Protein AF-A0A6I9VQG8-F1 (afdb_monomer)

Nearest PDB structures (foldseek):
  4z49-assembly2_B  TM=8.338E-01  e=2.570E-12  Homo sapiens
  7mhd-assembly1_A  TM=8.287E-01  e=1.427E-12  Homo sapiens
  2px6-assembly1_A  TM=8.558E-01  e=2.060E-10  Homo sapiens
  3tjm-assembly1_A  TM=8.100E-01  e=1.144E-10  Homo sapiens
  1xkt-assembly2_B  TM=8.190E-01  e=2.418E-10  Homo sapiens

Secondary structure (DSSP, 8-state):
--S--------GGGTT-SSHHHHHHHHHHHHHGGGSTTT--EEEEEETTHHHHHHHHHHHHHTTT--EEEEEES--HHHHHHHHHHHHTT--HHHHHHHHHHHHHHTTSS---HHHHHHHHH-SSHHHHHHHHHHHHHHH--SS-HHHHHHHHHHHHHHHHHHHH--GGGSPPB-SEEEEEEETT----S-TTTTGGGTB-S-EEEEEESS-TTTGGGSTHHHHHHHT----

Solvent-accessible surface area (backbone atoms only — not comparable to full-atom values): 13612 Å² total; per-residue (Å²): 128,101,62,92,82,80,85,85,75,86,72,84,84,61,80,81,50,90,53,54,67,62,56,49,33,52,53,51,46,68,67,43,58,81,69,47,69,87,83,52,70,46,77,45,74,9,53,38,77,43,14,42,54,36,50,54,36,49,43,56,42,41,76,68,75,45,54,43,38,39,37,23,38,55,35,32,58,54,46,50,42,52,61,48,39,79,77,42,75,83,49,55,74,69,49,44,52,41,51,48,56,47,57,58,48,43,77,80,35,99,64,81,53,71,66,60,55,49,52,41,65,68,37,91,46,68,68,56,27,48,51,58,51,47,57,55,48,54,75,78,45,78,88,56,53,74,67,56,46,51,51,50,55,52,49,54,42,52,51,57,57,47,48,76,75,59,60,67,73,85,46,84,58,33,65,46,35,34,40,40,38,34,28,64,64,58,86,72,93,64,58,98,68,39,58,42,80,74,39,39,76,30,60,76,47,80,44,80,38,74,38,33,77,87,48,31,82,77,34,74,62,51,63,28,49,75,74,71,63,62,78,131

Sequence (232 aa):
MNYSTTILHYSTNDIDAINVISDTVDRLAKHILPKLRGGRDFVIVGYSFGSIIAFELTRKLEAMNLKGRLVLIDGTPELMQTMYRDFISNSNEVDLQTVVLSNILEIYTERISDEILMELKSCKNWEERYNAFAKQFLGMNTSLSPTNLRILCTSVYKYSAAIRQYDPSTLPRIKSSIILLKATMSHTTIEGDYGLHKITEGVVEIHYIEGSHLTILRNEKVPAAINGELHI

InterPro domains:
  IPR001031 Thioesterase [PF00975] (14-223)
  IPR029058 Alpha/Beta hydrolase fold [G3DSA:3.40.50.1820] (4-230)
  IPR029058 Alpha/Beta hydrolase fold [SSF53474] (21-224)

Organism: NCBI:txid144034

Radius of gyration: 19.0 Å; Cα contacts (8 Å, |Δi|>4): 291; chains: 1; bounding box: 48×38×49 Å

Foldseek 3Di:
DPDDDDDDDDDLPPLPDPQVLVVLLVVVCVVCVVVCPPLDADEFEAAALRQSSSQVNLQVVVVVVHAYEYEYEADHLLQNLVVLCVCPVPDDLLSLLLSLLLVVVVVQDVHDDPVLSVLLSPDPDNVSNLVSSCVVCCVRDVPDDPVRSVSVSSVSSSSSVNSNVDDLLVDAAHAYEYEYEHEPPDDDPADPQSCNVSRHPYHYHYHYAYDDSVCRVVGPLSVCVSVVNNDD

Structure (mmCIF, N/CA/C/O backbone):
data_AF-A0A6I9VQG8-F1
#
_entry.id   AF-A0A6I9VQG8-F1
#
loop_
_atom_site.group_PDB
_atom_site.id
_atom_site.type_symbol
_atom_site.label_atom_id
_atom_site.label_alt_id
_atom_site.label_comp_id
_atom_site.label_asym_id
_atom_site.label_entity_id
_atom_site.label_seq_id
_atom_site.pdbx_PDB_ins_code
_atom_site.Cartn_x
_atom_site.Cartn_y
_atom_site.Cartn_z
_atom_site.occupancy
_atom_site.B_iso_or_equiv
_atom_site.auth_seq_id
_atom_site.auth_comp_id
_atom_site.auth_asym_id
_atom_site.auth_atom_id
_atom_site.pdbx_PDB_model_num
ATOM 1 N N . MET A 1 1 ? -24.099 4.981 0.295 1.00 47.44 1 MET A N 1
ATOM 2 C CA . MET A 1 1 ? -23.185 5.210 1.438 1.00 47.44 1 MET A CA 1
ATOM 3 C C . MET A 1 1 ? -23.827 6.253 2.338 1.00 47.44 1 MET A C 1
ATOM 5 O O . MET A 1 1 ? -24.200 7.298 1.825 1.00 47.44 1 MET A O 1
ATOM 9 N N . ASN A 1 2 ? -23.971 5.974 3.636 1.00 49.84 2 ASN A N 1
ATOM 10 C CA . ASN A 1 2 ? -24.644 6.852 4.611 1.00 49.84 2 ASN A CA 1
ATOM 11 C C . ASN A 1 2 ? -23.721 7.936 5.214 1.00 49.84 2 ASN A C 1
ATOM 13 O O . ASN A 1 2 ? -24.069 8.578 6.201 1.00 49.84 2 ASN A O 1
ATOM 17 N N . TYR A 1 3 ? -22.545 8.161 4.620 1.00 56.69 3 TYR A N 1
ATOM 18 C CA . TYR A 1 3 ? -21.523 9.078 5.124 1.00 56.69 3 TYR A CA 1
ATOM 19 C C . TYR A 1 3 ? -21.027 10.014 4.019 1.00 56.69 3 TYR A C 1
ATOM 21 O O . TYR A 1 3 ? -21.011 9.659 2.842 1.00 56.69 3 TYR A O 1
ATOM 29 N N . SER A 1 4 ? -20.581 11.211 4.410 1.00 59.34 4 SER A N 1
ATOM 30 C CA . SER A 1 4 ? -19.862 12.126 3.520 1.00 59.34 4 SER A CA 1
ATOM 31 C C . SER A 1 4 ? -18.514 11.511 3.126 1.00 59.34 4 SER A C 1
ATOM 33 O O . SER A 1 4 ? -17.567 11.540 3.913 1.00 59.34 4 SER A O 1
ATOM 35 N N . THR A 1 5 ? -18.406 10.992 1.903 1.00 58.84 5 THR A N 1
ATOM 36 C CA . THR A 1 5 ? -17.169 10.399 1.377 1.00 58.84 5 THR A CA 1
ATOM 37 C C . THR A 1 5 ? -16.225 11.479 0.854 1.00 58.84 5 THR A C 1
ATOM 39 O O . THR A 1 5 ? -16.574 12.251 -0.034 1.00 58.84 5 THR A O 1
ATOM 42 N N . THR A 1 6 ? -15.001 11.529 1.381 1.00 59.62 6 THR A N 1
ATOM 43 C CA . THR A 1 6 ? -13.903 12.305 0.787 1.00 59.62 6 THR A CA 1
ATOM 44 C C . THR A 1 6 ? -12.925 11.342 0.138 1.00 59.62 6 THR A C 1
ATOM 46 O O . THR A 1 6 ? -12.348 10.504 0.826 1.00 59.62 6 THR A O 1
ATOM 49 N N . ILE A 1 7 ? -12.703 11.493 -1.165 1.00 58.84 7 ILE A N 1
ATOM 50 C CA . ILE A 1 7 ? -11.648 10.772 -1.872 1.00 58.84 7 ILE A CA 1
ATOM 51 C C . ILE A 1 7 ? -10.389 11.641 -1.833 1.00 58.84 7 ILE A C 1
ATOM 53 O O . ILE A 1 7 ? -10.395 12.783 -2.291 1.00 58.84 7 ILE A O 1
ATOM 57 N N . LEU A 1 8 ? -9.314 11.113 -1.254 1.00 56.44 8 LEU A N 1
ATOM 58 C CA . LEU A 1 8 ? -8.002 11.750 -1.277 1.00 56.44 8 LEU A CA 1
ATOM 59 C C . LEU A 1 8 ? -7.205 11.122 -2.416 1.00 56.44 8 LEU A C 1
ATOM 61 O O . LEU A 1 8 ? -6.746 9.990 -2.305 1.00 56.44 8 LEU A O 1
ATOM 65 N N . HIS A 1 9 ? -7.075 11.844 -3.528 1.00 53.88 9 HIS A N 1
ATOM 66 C CA . HIS A 1 9 ? -6.158 11.446 -4.590 1.00 53.88 9 HIS A CA 1
ATOM 67 C C . HIS A 1 9 ? -4.737 11.845 -4.214 1.00 53.88 9 HIS A C 1
ATOM 69 O O . HIS A 1 9 ? -4.481 12.974 -3.790 1.00 53.88 9 HIS A O 1
ATOM 75 N N . TYR A 1 10 ? -3.817 10.901 -4.384 1.00 51.81 10 TYR A N 1
ATOM 76 C CA . TYR A 1 10 ? -2.393 11.147 -4.248 1.00 51.81 10 TYR A CA 1
ATOM 77 C C . TYR A 1 10 ? -1.969 12.195 -5.285 1.00 51.81 10 TYR A C 1
ATOM 79 O O . TYR A 1 10 ? -1.971 11.936 -6.487 1.00 51.81 10 TYR A O 1
ATOM 87 N N . SER A 1 11 ? -1.666 13.405 -4.814 1.00 50.12 11 SER A N 1
ATOM 88 C CA . SER A 1 11 ? -1.108 14.466 -5.647 1.00 50.12 11 SER A CA 1
ATOM 89 C C . SER A 1 11 ? 0.360 14.162 -5.908 1.00 50.12 11 SER A C 1
ATOM 91 O O . SER A 1 11 ? 1.140 13.944 -4.984 1.00 50.12 11 SER A O 1
ATOM 93 N N . THR A 1 12 ? 0.739 14.195 -7.175 1.00 51.81 12 THR A N 1
ATOM 94 C CA . THR A 1 12 ? 2.021 13.758 -7.743 1.00 51.81 12 THR A CA 1
ATOM 95 C C . THR A 1 12 ? 3.184 14.712 -7.444 1.00 51.81 12 THR A C 1
ATOM 97 O O . THR A 1 12 ? 4.214 14.653 -8.107 1.00 51.81 12 THR A O 1
ATOM 100 N N . ASN A 1 13 ? 3.012 15.617 -6.475 1.00 51.22 13 ASN A N 1
ATOM 101 C CA . ASN A 1 13 ? 3.901 16.755 -6.243 1.00 51.22 13 ASN A CA 1
ATOM 102 C C . ASN A 1 13 ? 5.158 16.418 -5.434 1.00 51.22 13 ASN A C 1
ATOM 104 O O . ASN A 1 13 ? 6.056 17.243 -5.408 1.00 51.22 13 ASN A O 1
ATOM 108 N N . ASP A 1 14 ? 5.252 15.233 -4.825 1.00 54.56 14 ASP A N 1
ATOM 109 C CA . ASP A 1 14 ? 6.421 14.832 -4.028 1.00 54.56 14 ASP A CA 1
ATOM 110 C C . ASP A 1 14 ? 6.846 13.408 -4.368 1.00 54.56 14 ASP A C 1
ATOM 112 O O . ASP A 1 14 ? 6.891 12.513 -3.519 1.00 54.56 14 ASP A O 1
ATOM 116 N N . ILE A 1 15 ? 7.186 13.193 -5.639 1.00 57.88 15 ILE A N 1
ATOM 117 C CA . ILE A 1 15 ? 7.943 11.999 -6.007 1.00 57.88 15 ILE A CA 1
ATOM 118 C C . ILE A 1 15 ? 9.226 11.940 -5.170 1.00 57.88 15 ILE A C 1
ATOM 120 O O . ILE A 1 15 ? 9.637 10.842 -4.854 1.00 57.88 15 ILE A O 1
ATOM 124 N N . ASP A 1 16 ? 9.806 13.054 -4.714 1.00 59.25 16 ASP A N 1
ATOM 125 C CA . ASP A 1 16 ? 11.112 13.131 -4.034 1.00 59.25 16 ASP A CA 1
ATOM 126 C C . ASP A 1 16 ? 11.137 12.784 -2.533 1.00 59.25 16 ASP A C 1
ATOM 128 O O . ASP A 1 16 ? 12.197 12.841 -1.912 1.00 59.25 16 ASP A O 1
ATOM 132 N N . ALA A 1 17 ? 10.016 12.348 -1.955 1.00 64.56 17 ALA A N 1
ATOM 133 C CA . ALA A 1 17 ? 9.946 11.892 -0.565 1.00 64.56 17 ALA A CA 1
ATOM 134 C C . ALA A 1 17 ? 10.977 10.783 -0.247 1.00 64.56 17 ALA A C 1
ATOM 136 O O . ALA A 1 17 ? 11.049 9.772 -0.954 1.00 64.56 17 ALA A O 1
ATOM 137 N N . ILE A 1 18 ? 11.745 10.959 0.838 1.00 66.75 18 ILE A N 1
ATOM 138 C CA . ILE A 1 18 ? 12.725 9.968 1.329 1.00 66.75 18 ILE A CA 1
ATOM 139 C C . ILE A 1 18 ? 11.999 8.822 2.047 1.00 66.75 18 ILE A C 1
ATOM 141 O O . ILE A 1 18 ? 12.344 7.659 1.851 1.00 66.75 18 ILE A O 1
ATOM 145 N N . ASN A 1 19 ? 10.959 9.130 2.832 1.00 81.62 19 ASN A N 1
ATOM 146 C CA . ASN A 1 19 ? 10.100 8.135 3.474 1.00 81.62 19 ASN A CA 1
ATOM 147 C C . ASN A 1 19 ? 8.670 8.264 2.944 1.00 81.62 19 ASN A C 1
ATOM 149 O O . ASN A 1 19 ? 7.785 8.832 3.583 1.00 81.62 19 ASN A O 1
ATOM 153 N N . VAL A 1 20 ? 8.443 7.715 1.748 1.00 87.19 20 VAL A N 1
ATOM 154 C CA . VAL A 1 20 ? 7.176 7.873 1.020 1.00 87.19 20 VAL A CA 1
ATOM 155 C C . VAL A 1 20 ? 5.954 7.383 1.813 1.00 87.19 20 VAL A C 1
ATOM 157 O O . VAL A 1 20 ? 4.881 7.965 1.666 1.00 87.19 20 VAL A O 1
ATOM 160 N N . ILE A 1 21 ? 6.084 6.373 2.684 1.00 89.25 21 ILE A N 1
ATOM 161 C CA . ILE A 1 21 ? 4.977 5.898 3.536 1.00 89.25 21 ILE A CA 1
ATOM 162 C C . ILE A 1 21 ? 4.636 6.959 4.589 1.00 89.25 21 ILE A C 1
ATOM 164 O O . ILE A 1 21 ? 3.499 7.434 4.618 1.00 89.25 21 ILE A O 1
ATOM 168 N N . SER A 1 22 ? 5.614 7.370 5.404 1.00 89.25 22 SER A N 1
ATOM 169 C CA . SER A 1 22 ? 5.405 8.361 6.471 1.00 89.25 22 SER A CA 1
ATOM 170 C C . SER A 1 22 ? 4.931 9.703 5.914 1.00 89.25 22 SER A C 1
ATOM 172 O O . SER A 1 22 ? 3.947 10.260 6.394 1.00 89.25 22 SER A O 1
ATOM 174 N N . ASP A 1 23 ? 5.560 10.192 4.846 1.00 89.25 23 ASP A N 1
ATOM 175 C CA . ASP A 1 23 ? 5.212 11.480 4.238 1.00 89.25 23 ASP A CA 1
ATOM 176 C C . ASP A 1 23 ? 3.789 11.458 3.660 1.00 89.25 23 ASP A C 1
ATOM 178 O O . ASP A 1 23 ? 3.039 12.434 3.748 1.00 89.25 23 ASP A O 1
ATOM 182 N N . THR A 1 24 ? 3.370 10.318 3.101 1.00 89.00 24 THR A N 1
ATOM 183 C CA . THR A 1 24 ? 1.988 10.131 2.636 1.00 89.00 24 THR A CA 1
ATOM 184 C C . THR A 1 24 ? 1.010 10.180 3.795 1.00 89.00 24 THR A C 1
ATOM 186 O O . THR A 1 24 ? 0.005 10.886 3.711 1.00 89.00 24 THR A O 1
ATOM 189 N N . VAL A 1 25 ? 1.307 9.475 4.883 1.00 92.19 25 VAL A N 1
ATOM 190 C CA . VAL A 1 25 ? 0.471 9.457 6.086 1.00 92.19 25 VAL A CA 1
ATOM 191 C C . VAL A 1 25 ? 0.340 10.861 6.682 1.00 92.19 25 VAL A C 1
ATOM 193 O O . VAL A 1 25 ? -0.768 11.279 7.017 1.00 92.19 25 VAL A O 1
ATOM 196 N N . ASP A 1 26 ? 1.426 11.630 6.735 1.00 91.38 26 ASP A N 1
ATOM 197 C CA . ASP A 1 26 ? 1.441 13.000 7.257 1.00 91.38 26 ASP A CA 1
ATOM 198 C C . ASP A 1 26 ? 0.586 13.948 6.417 1.00 91.38 26 ASP A C 1
ATOM 200 O O . ASP A 1 26 ? -0.222 14.717 6.955 1.00 91.38 26 ASP A O 1
ATOM 204 N N . ARG A 1 27 ? 0.696 13.856 5.088 1.00 88.56 27 ARG A N 1
ATOM 205 C CA . ARG A 1 27 ? -0.153 14.623 4.167 1.00 88.56 27 ARG A CA 1
ATOM 206 C C . ARG A 1 27 ? -1.624 14.255 4.322 1.00 88.56 27 ARG A C 1
ATOM 208 O O . ARG A 1 27 ? -2.469 15.147 4.430 1.00 88.56 27 ARG A O 1
ATOM 215 N N . LEU A 1 28 ? -1.942 12.961 4.362 1.00 90.12 28 LEU A N 1
ATOM 216 C CA . LEU A 1 28 ? -3.316 12.495 4.549 1.00 90.12 28 LEU A CA 1
ATOM 217 C C . LEU A 1 28 ? -3.879 12.992 5.883 1.00 90.12 28 LEU A C 1
ATOM 219 O O . LEU A 1 28 ? -4.963 13.576 5.900 1.00 90.12 28 LEU A O 1
ATOM 223 N N . ALA A 1 29 ? -3.124 12.870 6.976 1.00 90.62 29 ALA A N 1
ATOM 224 C CA . ALA A 1 29 ? -3.524 13.371 8.288 1.00 90.62 29 ALA A CA 1
ATOM 225 C C . ALA A 1 29 ? -3.810 14.881 8.255 1.00 90.62 29 ALA A C 1
ATOM 227 O O . ALA A 1 29 ? -4.874 15.309 8.703 1.00 90.62 29 ALA A O 1
ATOM 228 N N . LYS A 1 30 ? -2.938 15.692 7.637 1.00 89.81 30 LYS A N 1
ATOM 229 C CA . LYS A 1 30 ? -3.149 17.145 7.481 1.00 89.81 30 LYS A CA 1
ATOM 230 C C . LYS A 1 30 ? -4.453 17.477 6.747 1.00 89.81 30 LYS A C 1
ATOM 232 O O . LYS A 1 30 ? -5.108 18.465 7.074 1.00 89.81 30 LYS A O 1
ATOM 237 N N . HIS A 1 31 ? -4.853 16.661 5.774 1.00 86.75 31 HIS A N 1
ATOM 238 C CA . HIS A 1 31 ? -6.104 16.847 5.035 1.00 86.75 31 HIS A CA 1
ATOM 239 C C . HIS A 1 31 ? -7.346 16.297 5.748 1.00 86.75 31 HIS A C 1
ATOM 241 O O . HIS A 1 31 ? -8.457 16.771 5.474 1.00 86.75 31 HIS A O 1
ATOM 247 N N . ILE A 1 32 ? -7.186 15.298 6.615 1.00 86.44 32 ILE A N 1
ATOM 248 C CA . ILE A 1 32 ? -8.278 14.608 7.315 1.00 86.44 32 ILE A CA 1
ATOM 249 C C . ILE A 1 32 ? -8.616 15.299 8.635 1.00 86.44 32 ILE A C 1
ATOM 251 O O . ILE A 1 32 ? -9.795 15.514 8.912 1.00 86.44 32 ILE A O 1
ATOM 255 N N . LEU A 1 33 ? -7.616 15.709 9.420 1.00 88.44 33 LEU A N 1
ATOM 256 C CA . LEU A 1 33 ? -7.811 16.303 10.749 1.00 88.44 33 LEU A CA 1
ATOM 257 C C . LEU A 1 33 ? -8.807 17.476 10.754 1.00 88.44 33 LEU A C 1
ATOM 259 O O . LEU A 1 33 ? -9.719 17.466 11.582 1.00 88.44 33 LEU A O 1
ATOM 263 N N . PRO A 1 34 ? -8.762 18.436 9.805 1.00 87.12 34 PRO A N 1
ATOM 264 C CA . PRO A 1 34 ? -9.738 19.526 9.769 1.00 87.12 34 PRO A CA 1
ATOM 265 C C . PRO A 1 34 ? -11.179 19.081 9.480 1.00 87.12 34 PRO A C 1
ATOM 267 O O . PRO A 1 34 ? -12.096 19.882 9.679 1.00 87.12 34 PRO A O 1
ATOM 270 N N . LYS A 1 35 ? -11.384 17.852 8.980 1.00 83.38 35 LYS A N 1
ATOM 271 C CA . LYS A 1 35 ? -12.692 17.249 8.667 1.00 83.38 35 LYS A CA 1
ATOM 272 C C . LYS A 1 35 ? -13.250 16.409 9.822 1.00 83.38 35 LYS A C 1
ATOM 274 O O . LYS A 1 35 ? -14.469 16.285 9.943 1.00 83.38 35 LYS A O 1
ATOM 279 N N . LEU A 1 36 ? -12.396 15.917 10.721 1.00 80.81 36 LEU A N 1
ATOM 280 C CA . LEU A 1 36 ? -12.775 15.146 11.918 1.00 80.81 36 LEU A CA 1
ATOM 281 C C . LEU A 1 36 ? -13.374 16.010 13.054 1.00 80.81 36 LEU A C 1
ATOM 283 O O . LEU A 1 36 ? -13.407 15.593 14.210 1.00 80.81 36 LEU A O 1
ATOM 287 N N . ARG A 1 37 ? -13.867 17.223 12.747 1.00 64.75 37 ARG A N 1
ATOM 288 C CA . ARG A 1 37 ? -14.390 18.191 13.732 1.00 64.75 37 ARG A CA 1
ATOM 289 C C . ARG A 1 37 ? -15.395 17.542 14.692 1.00 64.75 37 ARG A C 1
ATOM 291 O O . ARG A 1 37 ? -16.277 16.801 14.251 1.00 64.75 37 ARG A O 1
ATOM 298 N N . GLY A 1 38 ? -15.268 17.883 15.978 1.00 65.81 38 GLY A N 1
ATOM 299 C CA . GLY A 1 38 ? -16.182 17.480 17.052 1.00 65.81 38 GLY A CA 1
ATOM 300 C C . GLY A 1 38 ? -15.765 16.252 17.870 1.00 65.81 38 GLY A C 1
ATOM 301 O O . GLY A 1 38 ? -16.597 15.751 18.612 1.00 65.81 38 GLY A O 1
ATOM 302 N N . GLY A 1 39 ? -14.526 15.755 17.741 1.00 58.88 39 GLY A N 1
ATOM 303 C CA . GLY A 1 39 ? -14.067 14.573 18.492 1.00 58.88 39 GLY A CA 1
ATOM 304 C C . GLY A 1 39 ? -14.723 13.273 18.023 1.00 58.88 39 GLY A C 1
ATOM 305 O O . GLY A 1 39 ? -14.971 12.383 18.827 1.00 58.88 39 GLY A O 1
ATOM 306 N N . ARG A 1 40 ? -15.069 13.199 16.733 1.00 68.12 40 ARG A N 1
ATOM 307 C CA . ARG A 1 40 ? -15.775 12.053 16.157 1.00 68.12 40 ARG A CA 1
ATOM 308 C C . ARG A 1 40 ? -14.819 10.900 15.883 1.00 68.12 40 ARG A C 1
ATOM 310 O O . ARG A 1 40 ? -13.691 11.124 15.438 1.00 68.12 40 ARG A O 1
ATOM 317 N N . ASP A 1 41 ? -15.328 9.692 16.083 1.00 84.62 41 ASP A N 1
ATOM 318 C CA . ASP A 1 41 ? -14.669 8.468 15.653 1.00 84.62 41 ASP A CA 1
ATOM 319 C C . ASP A 1 41 ? -14.470 8.469 14.129 1.00 84.62 41 ASP A C 1
ATOM 321 O O . ASP A 1 41 ? -15.260 9.059 13.379 1.00 84.62 41 ASP A O 1
ATOM 325 N N . PHE A 1 42 ? -13.414 7.811 13.656 1.00 89.69 42 PHE A N 1
ATOM 326 C CA . PHE A 1 42 ? -13.142 7.653 12.227 1.00 89.69 42 PHE A CA 1
ATOM 327 C C . PHE A 1 42 ? -13.354 6.213 11.756 1.00 89.69 42 PHE A C 1
ATOM 329 O O . PHE A 1 42 ? -13.185 5.252 12.505 1.00 89.69 42 PHE A O 1
ATOM 336 N N . VAL A 1 43 ? -13.657 6.066 10.467 1.00 92.62 43 VAL A N 1
ATOM 337 C CA . VAL A 1 43 ? -13.544 4.792 9.753 1.00 92.62 43 VAL A CA 1
ATOM 338 C C . VAL A 1 43 ? -12.556 4.995 8.616 1.00 92.62 43 VAL A C 1
ATOM 340 O O . VAL A 1 43 ? -12.759 5.868 7.769 1.00 92.62 43 VAL A O 1
ATOM 343 N N . ILE A 1 44 ? -11.473 4.221 8.611 1.00 94.31 44 ILE A N 1
ATOM 344 C CA . ILE A 1 44 ? -10.486 4.215 7.527 1.00 94.31 44 ILE A CA 1
ATOM 345 C C . ILE A 1 44 ? -10.590 2.881 6.803 1.00 94.31 44 ILE A C 1
ATOM 347 O O . ILE A 1 44 ? -10.668 1.829 7.430 1.00 94.31 44 ILE A O 1
ATOM 351 N N . VAL A 1 45 ? -10.569 2.933 5.474 1.00 96.06 45 VAL A N 1
ATOM 352 C CA . VAL A 1 45 ? -10.589 1.750 4.615 1.00 96.06 45 VAL A CA 1
ATOM 353 C C . VAL A 1 45 ? -9.287 1.700 3.828 1.00 96.06 45 VAL A C 1
ATOM 355 O O . VAL A 1 45 ? -8.912 2.685 3.192 1.00 96.06 45 VAL A O 1
ATOM 358 N N . GLY A 1 46 ? -8.602 0.562 3.865 1.00 96.06 46 GLY A N 1
ATOM 359 C CA . GLY A 1 46 ? -7.430 0.278 3.045 1.00 96.06 46 GLY A CA 1
ATOM 360 C C . GLY A 1 46 ? -7.688 -0.947 2.181 1.00 96.06 46 GLY A C 1
ATOM 361 O O . GLY A 1 46 ? -8.099 -1.978 2.695 1.00 96.06 46 GLY A O 1
ATOM 362 N N . TYR A 1 47 ? -7.461 -0.838 0.875 1.00 95.62 47 TYR A N 1
ATOM 363 C CA . TYR A 1 47 ? -7.521 -1.967 -0.054 1.00 95.62 47 TYR A CA 1
ATOM 364 C C . TYR A 1 47 ? -6.124 -2.264 -0.587 1.00 95.62 47 TYR A C 1
ATOM 366 O O . TYR A 1 47 ? -5.416 -1.333 -0.984 1.00 95.62 47 TYR A O 1
ATOM 374 N N . SER A 1 48 ? -5.741 -3.544 -0.628 1.00 92.38 48 SER A N 1
ATOM 375 C CA . SER A 1 48 ? -4.451 -3.981 -1.174 1.00 92.38 48 SER A CA 1
ATOM 376 C C . SER A 1 48 ? -3.288 -3.234 -0.505 1.00 92.38 48 SER A C 1
ATOM 378 O O . SER A 1 48 ? -3.274 -3.096 0.721 1.00 92.38 48 SER A O 1
ATOM 380 N N . PHE A 1 49 ? -2.361 -2.673 -1.284 1.00 89.81 49 PHE A N 1
ATOM 381 C CA . PHE A 1 49 ? -1.285 -1.798 -0.816 1.00 89.81 49 PHE A CA 1
ATOM 382 C C . PHE A 1 49 ? -1.774 -0.650 0.088 1.00 89.81 49 PHE A C 1
ATOM 384 O O . PHE A 1 49 ? -1.125 -0.306 1.078 1.00 89.81 49 PHE A O 1
ATOM 391 N N . GLY A 1 50 ? -2.957 -0.095 -0.194 1.00 92.44 50 GLY A N 1
ATOM 392 C CA . GLY A 1 50 ? -3.574 0.956 0.617 1.00 92.44 50 GLY A CA 1
ATOM 393 C C . GLY A 1 50 ? -3.803 0.551 2.075 1.00 92.44 50 GLY A C 1
ATOM 394 O O . GLY A 1 50 ? -3.917 1.425 2.929 1.00 92.44 50 GLY A O 1
ATOM 395 N N . SER A 1 51 ? -3.799 -0.748 2.383 1.00 94.88 51 SER A N 1
ATOM 396 C CA . SER A 1 51 ? -3.856 -1.284 3.747 1.00 94.88 51 SER A CA 1
ATOM 397 C C . SER A 1 51 ? -2.671 -0.844 4.605 1.00 94.88 51 SER A C 1
ATOM 399 O O . SER A 1 51 ? -2.871 -0.558 5.779 1.00 94.88 51 SER A O 1
ATOM 401 N N . ILE A 1 52 ? -1.465 -0.711 4.036 1.00 94.38 52 ILE A N 1
ATOM 402 C CA . ILE A 1 52 ? -0.296 -0.183 4.764 1.00 94.38 52 ILE A CA 1
ATOM 403 C C . ILE A 1 52 ? -0.558 1.267 5.172 1.00 94.38 52 ILE A C 1
ATOM 405 O O . ILE A 1 52 ? -0.466 1.620 6.343 1.00 94.38 52 ILE A O 1
ATOM 409 N N . ILE A 1 53 ? -0.942 2.102 4.204 1.00 94.62 53 ILE A N 1
ATOM 410 C CA . ILE A 1 53 ? -1.187 3.531 4.434 1.00 94.62 53 ILE A CA 1
ATOM 411 C C . ILE A 1 53 ? -2.339 3.736 5.422 1.00 94.62 53 ILE A C 1
ATOM 413 O O . ILE A 1 53 ? -2.243 4.567 6.320 1.00 94.62 53 ILE A O 1
ATOM 417 N N . ALA A 1 54 ? -3.414 2.960 5.282 1.00 96.00 54 ALA A N 1
ATOM 418 C CA . ALA A 1 54 ? -4.563 2.979 6.176 1.00 96.00 54 ALA A CA 1
ATOM 419 C C . ALA A 1 54 ? -4.189 2.592 7.617 1.00 96.00 54 ALA A C 1
ATOM 421 O O . ALA A 1 54 ? -4.649 3.235 8.565 1.00 96.00 54 ALA A O 1
ATOM 422 N N . PHE A 1 55 ? -3.331 1.583 7.782 1.00 96.88 55 PHE A N 1
ATOM 423 C CA . PHE A 1 55 ? -2.844 1.137 9.086 1.00 96.88 55 PHE A CA 1
ATOM 424 C C . PHE A 1 55 ? -1.980 2.209 9.761 1.00 96.88 55 PHE A C 1
ATOM 426 O O . PHE A 1 55 ? -2.235 2.590 10.903 1.00 96.88 55 PHE A O 1
ATOM 433 N N . GLU A 1 56 ? -1.004 2.763 9.037 1.00 96.38 56 GLU A N 1
ATOM 434 C CA . GLU A 1 56 ? -0.129 3.826 9.547 1.00 96.38 56 GLU A CA 1
ATOM 435 C C . GLU A 1 56 ? -0.895 5.110 9.876 1.00 96.38 56 GLU A C 1
ATOM 437 O O . GLU A 1 56 ? -0.658 5.750 10.902 1.00 96.38 56 GLU A O 1
ATOM 442 N N . LEU A 1 57 ? -1.864 5.476 9.037 1.00 95.81 57 LEU A N 1
ATOM 443 C CA . LEU A 1 57 ? -2.734 6.616 9.293 1.00 95.81 57 LEU A CA 1
ATOM 444 C C . LEU A 1 57 ? -3.595 6.399 10.537 1.00 95.81 57 LEU A C 1
ATOM 446 O O . LEU A 1 57 ? -3.708 7.310 11.354 1.00 95.81 57 LEU A O 1
ATOM 450 N N . THR A 1 58 ? -4.147 5.198 10.717 1.00 96.12 58 THR A N 1
ATOM 451 C CA . THR A 1 58 ? -4.889 4.827 11.932 1.00 96.12 58 THR A CA 1
ATOM 452 C C . THR A 1 58 ? -4.006 4.981 13.167 1.00 96.12 58 THR A C 1
ATOM 454 O O . THR A 1 58 ? -4.391 5.683 14.102 1.00 96.12 58 THR A O 1
ATOM 457 N N . ARG A 1 59 ? -2.778 4.442 13.139 1.00 96.19 59 ARG A N 1
ATOM 458 C CA . ARG A 1 59 ? -1.800 4.603 14.227 1.00 96.19 59 ARG A CA 1
ATOM 459 C C . ARG A 1 59 ? -1.521 6.075 14.536 1.00 96.19 59 ARG A C 1
ATOM 461 O O . ARG A 1 59 ? -1.486 6.471 15.700 1.00 96.19 59 ARG A O 1
ATOM 468 N N . LYS A 1 60 ? -1.339 6.904 13.504 1.00 95.38 60 LYS A N 1
ATOM 469 C CA . LYS A 1 60 ? -1.070 8.338 13.675 1.00 95.38 60 LYS A CA 1
ATOM 470 C C . LYS A 1 60 ? -2.250 9.081 14.303 1.00 95.38 60 LYS A C 1
ATOM 472 O O . LYS A 1 60 ? -2.030 9.944 15.149 1.00 95.38 60 LYS A O 1
ATOM 477 N N . LEU A 1 61 ? -3.482 8.762 13.910 1.00 93.75 61 LEU A N 1
ATOM 478 C CA . LEU A 1 61 ? -4.680 9.366 14.498 1.00 93.75 61 LEU A CA 1
ATOM 479 C C . LEU A 1 61 ? -4.896 8.900 15.947 1.00 93.75 61 LEU A C 1
ATOM 481 O O . LEU A 1 61 ? -5.237 9.720 16.799 1.00 93.75 61 LEU A O 1
ATOM 485 N N . GLU A 1 62 ? -4.615 7.635 16.264 1.00 93.06 62 GLU A N 1
ATOM 486 C CA . GLU A 1 62 ? -4.652 7.126 17.644 1.00 93.06 62 GLU A CA 1
ATOM 487 C C . GLU A 1 62 ? -3.664 7.837 18.567 1.00 93.06 62 GLU A C 1
ATOM 489 O O . GLU A 1 62 ? -4.015 8.181 19.696 1.00 93.06 62 GLU A O 1
ATOM 494 N N . ALA A 1 63 ? -2.457 8.140 18.079 1.00 93.62 63 ALA A N 1
ATOM 495 C CA . ALA A 1 63 ? -1.479 8.936 18.823 1.00 93.62 63 ALA A CA 1
ATOM 496 C C . ALA A 1 63 ? -1.980 10.363 19.141 1.00 93.62 63 ALA A C 1
ATOM 498 O O . ALA A 1 63 ? -1.451 11.021 20.035 1.00 93.62 63 ALA A O 1
ATOM 499 N N . MET A 1 64 ? -3.020 10.837 18.445 1.00 91.94 64 MET A N 1
ATOM 500 C CA . MET A 1 64 ? -3.720 12.100 18.710 1.00 91.94 64 MET A CA 1
ATOM 501 C C . MET A 1 64 ? -4.979 11.914 19.577 1.00 91.94 64 MET A C 1
ATOM 503 O O . MET A 1 64 ? -5.808 12.819 19.657 1.00 91.94 64 MET A O 1
ATOM 507 N N . ASN A 1 65 ? -5.123 10.761 20.238 1.00 90.25 65 ASN A N 1
ATOM 508 C CA . ASN A 1 65 ? -6.276 10.357 21.051 1.00 90.25 65 ASN A CA 1
ATOM 509 C C . ASN A 1 65 ? -7.598 10.233 20.273 1.00 90.25 65 ASN A C 1
ATOM 511 O O . ASN A 1 65 ? -8.674 10.284 20.872 1.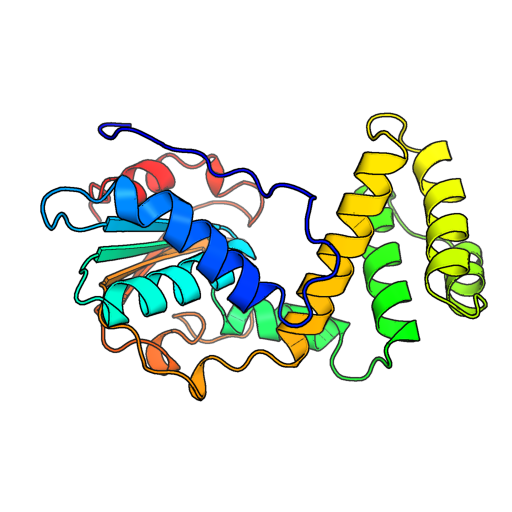00 90.25 65 ASN A O 1
ATOM 515 N N . LEU A 1 66 ? -7.537 10.058 18.951 1.00 91.44 66 LEU A N 1
ATOM 516 C CA . LEU A 1 66 ? -8.714 9.761 18.139 1.00 91.44 66 LEU A CA 1
ATOM 517 C C . LEU A 1 66 ? -8.952 8.253 18.122 1.00 91.44 66 LEU A C 1
ATOM 519 O O . LEU A 1 66 ? -8.010 7.468 18.041 1.00 91.44 66 LEU A O 1
ATOM 523 N N . LYS A 1 67 ? -10.217 7.847 18.184 1.00 89.69 67 LYS A N 1
ATOM 524 C CA . LYS A 1 67 ? -10.615 6.440 18.116 1.00 89.69 67 LYS A CA 1
ATOM 525 C C . LYS A 1 67 ? -11.281 6.156 16.781 1.00 89.69 67 LYS A C 1
ATOM 527 O O . LYS A 1 67 ? -11.843 7.051 16.151 1.00 89.69 67 LYS A O 1
ATOM 532 N N . GLY A 1 68 ? -11.213 4.910 16.342 1.00 92.12 68 GLY A N 1
ATOM 533 C CA . GLY A 1 68 ? -11.843 4.534 15.094 1.00 92.12 68 GLY A CA 1
ATOM 534 C C . GLY A 1 68 ? -11.908 3.039 14.860 1.00 92.12 68 GLY A C 1
ATOM 535 O O . GLY A 1 68 ? -11.679 2.216 15.751 1.00 92.12 68 GLY A O 1
ATOM 536 N N . ARG A 1 69 ? -12.256 2.716 13.620 1.00 94.50 69 ARG A N 1
ATOM 537 C CA . ARG A 1 69 ? -12.292 1.366 13.068 1.00 94.50 69 ARG A CA 1
ATOM 538 C C . ARG A 1 69 ? -11.541 1.347 11.745 1.00 94.50 69 ARG A C 1
ATOM 540 O O . ARG A 1 69 ? -11.700 2.243 10.912 1.00 94.50 69 ARG A O 1
ATOM 547 N N . LEU A 1 70 ? -10.737 0.316 11.555 1.00 96.81 70 LEU A N 1
ATOM 548 C CA . LEU A 1 70 ? -9.973 0.076 10.342 1.00 96.81 70 LEU A CA 1
ATOM 549 C C . LEU A 1 70 ? -10.626 -1.066 9.560 1.00 96.81 70 LEU A C 1
ATOM 551 O O . LEU A 1 70 ? -10.880 -2.132 10.107 1.00 96.81 70 LEU A O 1
ATOM 555 N N . VAL A 1 71 ? -10.905 -0.857 8.278 1.00 97.50 71 VAL A N 1
ATOM 556 C CA . VAL A 1 71 ? -11.387 -1.909 7.376 1.00 97.50 71 VAL A CA 1
ATOM 557 C C . VAL A 1 71 ? -10.292 -2.202 6.365 1.00 97.50 71 VAL A C 1
ATOM 559 O O . VAL A 1 71 ? -9.934 -1.343 5.560 1.00 97.50 71 VAL A O 1
ATOM 562 N N . LEU A 1 72 ? -9.748 -3.409 6.419 1.00 97.50 72 LEU A N 1
ATOM 563 C CA . LEU A 1 72 ? -8.700 -3.882 5.530 1.00 97.50 72 LEU A CA 1
ATOM 564 C C . LEU A 1 72 ? -9.305 -4.828 4.501 1.00 97.50 72 LEU A C 1
ATOM 566 O O . LEU A 1 72 ? -9.927 -5.824 4.856 1.00 97.50 72 LEU A O 1
ATOM 570 N N . ILE A 1 73 ? -9.139 -4.509 3.224 1.00 96.69 73 ILE A N 1
ATOM 571 C CA . ILE A 1 73 ? -9.693 -5.270 2.109 1.00 96.69 73 ILE A CA 1
ATOM 572 C C . ILE A 1 73 ? -8.538 -5.945 1.382 1.00 96.69 73 ILE A C 1
ATOM 574 O O . ILE A 1 73 ? -7.771 -5.301 0.665 1.00 96.69 73 ILE A O 1
ATOM 578 N N . ASP A 1 74 ? -8.433 -7.250 1.594 1.00 94.31 74 ASP A N 1
ATOM 579 C CA . ASP A 1 74 ? -7.478 -8.169 0.981 1.00 94.31 74 ASP A CA 1
ATOM 580 C C . ASP A 1 74 ? -6.029 -7.652 1.019 1.00 94.31 74 ASP A C 1
ATOM 582 O O . ASP A 1 74 ? -5.290 -7.681 0.035 1.00 94.31 74 ASP A O 1
ATOM 586 N N . GLY A 1 75 ? -5.636 -7.110 2.175 1.00 93.56 75 GLY A N 1
ATOM 587 C CA . GLY A 1 75 ? -4.324 -6.516 2.398 1.00 93.56 75 GLY A CA 1
ATOM 588 C C . GLY A 1 75 ? -4.026 -6.293 3.879 1.00 93.56 75 GLY A C 1
ATOM 589 O O . GLY A 1 75 ? -4.885 -5.859 4.636 1.00 93.56 75 GLY A O 1
ATOM 590 N N . THR A 1 76 ? -2.788 -6.556 4.292 1.00 93.69 76 THR A N 1
ATOM 591 C CA . THR A 1 76 ? -2.228 -6.166 5.599 1.00 93.69 76 THR A CA 1
ATOM 592 C C . THR A 1 76 ? -0.742 -5.840 5.433 1.00 93.69 76 THR A C 1
ATOM 594 O O . THR A 1 76 ? -0.152 -6.223 4.417 1.00 93.69 76 THR A O 1
ATOM 597 N N . PRO A 1 77 ? -0.107 -5.163 6.409 1.00 92.19 77 PRO A N 1
ATOM 598 C CA . PRO A 1 77 ? 1.336 -4.938 6.399 1.00 92.19 77 PRO A CA 1
ATOM 599 C C . PRO A 1 77 ? 2.174 -6.198 6.132 1.00 92.19 77 PRO A C 1
ATOM 601 O O . PRO A 1 77 ? 2.987 -6.196 5.210 1.00 92.19 77 PRO A O 1
ATOM 604 N N . GLU A 1 78 ? 1.941 -7.290 6.868 1.00 90.75 78 GLU A N 1
ATOM 605 C CA . GLU A 1 78 ? 2.712 -8.532 6.701 1.00 90.75 78 GLU A CA 1
ATOM 606 C C . GLU A 1 78 ? 2.403 -9.236 5.373 1.00 90.75 78 GLU A C 1
ATOM 608 O O . GLU A 1 78 ? 3.317 -9.771 4.738 1.00 90.75 78 GLU A O 1
ATOM 613 N N . LEU A 1 79 ? 1.147 -9.193 4.908 1.00 89.25 79 LEU A N 1
ATOM 614 C CA . LEU A 1 79 ? 0.786 -9.731 3.597 1.00 89.25 79 LEU A CA 1
ATOM 615 C C . LEU A 1 79 ? 1.529 -9.022 2.475 1.00 89.25 79 LEU A C 1
ATOM 617 O O . LEU A 1 79 ? 2.152 -9.680 1.645 1.00 89.25 79 LEU A O 1
ATOM 621 N N . MET A 1 80 ? 1.518 -7.691 2.483 1.00 87.38 80 MET A N 1
ATOM 622 C CA . MET A 1 80 ? 2.233 -6.907 1.484 1.00 87.38 80 MET A CA 1
ATOM 623 C C . MET A 1 80 ? 3.734 -7.169 1.567 1.00 87.38 80 MET A C 1
ATOM 625 O O . MET A 1 80 ? 4.342 -7.512 0.560 1.00 87.38 80 MET A O 1
ATOM 629 N N . GLN A 1 81 ? 4.335 -7.100 2.756 1.00 85.81 81 GLN A N 1
ATOM 630 C CA . GLN A 1 81 ? 5.758 -7.404 2.913 1.00 85.81 81 GLN A CA 1
ATOM 631 C C . GLN A 1 81 ? 6.121 -8.787 2.389 1.00 85.81 81 GLN A C 1
ATOM 633 O O . GLN A 1 81 ? 7.152 -8.924 1.751 1.00 85.81 81 GLN A O 1
ATOM 638 N N . THR A 1 82 ? 5.302 -9.805 2.643 1.00 85.00 82 THR A N 1
ATOM 639 C CA . THR A 1 82 ? 5.579 -11.171 2.189 1.00 85.00 82 THR A CA 1
ATOM 640 C C . THR A 1 82 ? 5.482 -11.289 0.676 1.00 85.00 82 THR A C 1
ATOM 642 O O . THR A 1 82 ? 6.427 -11.790 0.079 1.00 85.00 82 THR A O 1
ATOM 645 N N . MET A 1 83 ? 4.433 -10.736 0.051 1.00 80.38 83 MET A N 1
ATOM 646 C CA . MET A 1 83 ? 4.352 -10.684 -1.414 1.00 80.38 83 MET A CA 1
ATOM 647 C C . MET A 1 83 ? 5.591 -9.999 -1.996 1.00 80.38 83 MET A C 1
ATOM 649 O O . MET A 1 83 ? 6.260 -10.545 -2.861 1.00 80.38 83 MET A O 1
ATOM 653 N N . TYR A 1 84 ? 5.947 -8.827 -1.472 1.00 77.00 84 TYR A N 1
ATOM 654 C CA . TYR A 1 84 ? 7.093 -8.060 -1.950 1.00 77.00 84 TYR A CA 1
ATOM 655 C C . TYR A 1 84 ? 8.444 -8.709 -1.611 1.00 77.00 84 TYR A C 1
ATOM 657 O O . TYR A 1 84 ? 9.401 -8.522 -2.354 1.00 77.00 84 TYR A O 1
ATOM 665 N N . ARG A 1 85 ? 8.557 -9.506 -0.544 1.00 75.94 85 ARG A N 1
ATOM 666 C CA . ARG A 1 85 ? 9.784 -10.233 -0.174 1.00 75.94 85 ARG A CA 1
ATOM 667 C C . ARG A 1 85 ? 10.178 -11.233 -1.252 1.00 75.94 85 ARG A C 1
ATOM 669 O O . ARG A 1 85 ? 11.357 -11.297 -1.594 1.00 75.94 85 ARG A O 1
ATOM 676 N N . ASP A 1 86 ? 9.213 -11.948 -1.816 1.00 67.06 86 ASP A N 1
ATOM 677 C CA . ASP A 1 86 ? 9.471 -12.909 -2.892 1.00 67.06 86 ASP A CA 1
ATOM 678 C C . ASP A 1 86 ? 9.991 -12.206 -4.157 1.00 67.06 86 ASP A C 1
ATOM 680 O O . ASP A 1 86 ? 10.841 -12.744 -4.864 1.00 67.06 86 ASP A O 1
ATOM 684 N N . PHE A 1 87 ? 9.579 -10.954 -4.386 1.00 65.00 87 PHE A N 1
ATOM 685 C CA . PHE A 1 87 ? 10.053 -10.134 -5.505 1.00 65.00 87 PHE A CA 1
ATOM 686 C C . PHE A 1 87 ? 11.353 -9.358 -5.224 1.00 65.00 87 PHE A C 1
ATOM 688 O O . PHE A 1 87 ? 12.020 -8.949 -6.174 1.00 65.00 87 PHE A O 1
ATOM 695 N N . ILE A 1 88 ? 11.704 -9.102 -3.954 1.00 65.81 88 ILE A N 1
ATOM 696 C CA . ILE A 1 88 ? 12.676 -8.048 -3.590 1.00 65.81 88 ILE A CA 1
ATOM 697 C C . ILE A 1 88 ? 13.783 -8.500 -2.610 1.00 65.81 88 ILE A C 1
ATOM 699 O O . ILE A 1 88 ? 14.793 -7.810 -2.442 1.00 65.81 88 ILE A O 1
ATOM 703 N N . SER A 1 89 ? 13.655 -9.655 -1.951 1.00 60.09 89 SER A N 1
ATOM 704 C CA . SER A 1 89 ? 14.518 -10.026 -0.809 1.00 60.09 89 SER A CA 1
ATOM 705 C C . SER A 1 89 ? 16.021 -10.112 -1.102 1.00 60.09 89 SER A C 1
ATOM 707 O O . SER A 1 89 ? 16.803 -9.962 -0.169 1.00 60.09 89 SER A O 1
ATOM 709 N N . ASN A 1 90 ? 16.439 -10.240 -2.367 1.00 58.50 90 ASN A N 1
ATOM 710 C CA . ASN A 1 90 ? 17.855 -10.313 -2.760 1.00 58.50 90 ASN A CA 1
ATOM 711 C C . ASN A 1 90 ? 18.265 -9.335 -3.877 1.00 58.50 90 ASN A C 1
ATOM 713 O O . ASN A 1 90 ? 19.389 -9.400 -4.369 1.00 58.50 90 ASN A O 1
ATOM 717 N N . SER A 1 91 ? 17.380 -8.429 -4.296 1.00 62.03 91 SER A N 1
ATOM 718 C CA . SER A 1 91 ? 17.645 -7.497 -5.399 1.00 62.03 91 SER A CA 1
ATOM 719 C C . SER A 1 91 ? 18.398 -6.255 -4.913 1.00 62.03 91 SER A C 1
ATOM 721 O O . SER A 1 91 ? 17.966 -5.593 -3.960 1.00 62.03 91 SER A O 1
ATOM 723 N N . ASN A 1 92 ? 19.493 -5.881 -5.580 1.00 77.81 92 ASN A N 1
ATOM 724 C CA . ASN A 1 92 ? 20.050 -4.530 -5.431 1.00 77.81 92 ASN A CA 1
ATOM 725 C C . ASN A 1 92 ? 19.071 -3.484 -6.027 1.00 77.81 92 ASN A C 1
ATOM 727 O O . ASN A 1 92 ? 18.026 -3.836 -6.576 1.00 77.81 92 ASN A O 1
ATOM 731 N N . GLU A 1 93 ? 19.363 -2.186 -5.916 1.00 78.25 93 GLU A N 1
ATOM 732 C CA . GLU A 1 93 ? 18.457 -1.148 -6.444 1.00 78.25 93 GLU A CA 1
ATOM 733 C C . GLU A 1 93 ? 18.216 -1.253 -7.960 1.00 78.25 93 GLU A C 1
ATOM 735 O O . GLU A 1 93 ? 17.115 -0.972 -8.432 1.00 78.25 93 GLU A O 1
ATOM 740 N N . VAL A 1 94 ? 19.210 -1.706 -8.727 1.00 80.75 94 VAL A N 1
ATOM 741 C CA . VAL A 1 94 ? 19.082 -1.929 -10.176 1.00 80.75 94 VAL A CA 1
ATOM 742 C C . VAL A 1 94 ? 18.113 -3.074 -10.471 1.00 80.75 94 VAL A C 1
ATOM 744 O O . VAL A 1 94 ? 17.241 -2.948 -11.338 1.00 80.75 94 VAL A O 1
ATOM 747 N N . ASP A 1 95 ? 18.229 -4.166 -9.723 1.00 84.50 95 ASP A N 1
ATOM 748 C CA . ASP A 1 95 ? 17.343 -5.318 -9.833 1.00 84.50 95 ASP A CA 1
ATOM 749 C C . ASP A 1 95 ? 15.909 -4.933 -9.444 1.00 84.50 95 ASP A C 1
ATOM 751 O O . ASP A 1 95 ? 14.977 -5.266 -10.170 1.00 84.50 95 ASP A O 1
ATOM 755 N N . LEU A 1 96 ? 15.724 -4.145 -8.378 1.00 87.12 96 LEU A N 1
ATOM 756 C CA . LEU A 1 96 ? 14.404 -3.669 -7.955 1.00 87.12 96 LEU A CA 1
ATOM 757 C C . LEU A 1 96 ? 13.737 -2.793 -9.023 1.00 87.12 96 LEU A C 1
ATOM 759 O O . LEU A 1 96 ? 12.570 -3.004 -9.350 1.00 87.12 96 LEU A O 1
ATOM 763 N N . GLN A 1 97 ? 14.463 -1.824 -9.588 1.00 91.06 97 GLN A N 1
ATOM 764 C CA . GLN A 1 97 ? 13.934 -0.979 -10.666 1.00 91.06 97 GLN A CA 1
ATOM 765 C C . GLN A 1 97 ? 13.520 -1.819 -11.877 1.00 91.06 97 GLN A C 1
ATOM 767 O O . GLN A 1 97 ? 12.459 -1.591 -12.454 1.00 91.06 97 GLN A O 1
ATOM 772 N N . THR A 1 98 ? 14.343 -2.803 -12.243 1.00 90.75 98 THR A N 1
ATOM 773 C CA . THR A 1 98 ? 14.057 -3.715 -13.355 1.00 90.75 98 THR A CA 1
ATOM 774 C C . THR A 1 98 ? 12.810 -4.548 -13.067 1.00 90.75 98 THR A C 1
ATOM 776 O O . THR A 1 98 ? 11.904 -4.575 -13.890 1.00 90.75 98 THR A O 1
ATOM 779 N N . VAL A 1 99 ? 12.716 -5.163 -11.885 1.00 88.44 99 VAL A N 1
ATOM 780 C CA . VAL A 1 99 ? 11.558 -5.968 -11.464 1.00 88.44 99 VAL A CA 1
ATOM 781 C C . VAL A 1 99 ? 10.278 -5.136 -11.461 1.00 88.44 99 VAL A C 1
ATOM 783 O O . VAL A 1 99 ? 9.259 -5.594 -11.967 1.00 88.44 99 VAL A O 1
ATOM 786 N N . VAL A 1 100 ? 10.309 -3.909 -10.935 1.00 90.12 100 VAL A N 1
ATOM 787 C CA . VAL A 1 100 ? 9.131 -3.027 -10.908 1.00 90.12 100 VAL A CA 1
ATOM 788 C C . VAL A 1 100 ? 8.659 -2.688 -12.319 1.00 90.12 100 VAL A C 1
ATOM 790 O O . VAL A 1 100 ? 7.475 -2.833 -12.618 1.00 90.12 100 VAL A O 1
ATOM 793 N N . LEU A 1 101 ? 9.566 -2.252 -13.195 1.00 92.88 101 LEU A N 1
ATOM 794 C CA . LEU A 1 101 ? 9.211 -1.875 -14.565 1.00 92.88 101 LEU A CA 1
ATOM 795 C C . LEU A 1 101 ? 8.729 -3.082 -15.376 1.00 92.88 101 LEU A C 1
ATOM 797 O O . LEU A 1 101 ? 7.759 -2.961 -16.122 1.00 92.88 101 LEU A O 1
ATOM 801 N N . SER A 1 102 ? 9.343 -4.249 -15.178 1.00 90.25 102 SER A N 1
ATOM 802 C CA . SER A 1 102 ? 8.883 -5.502 -15.771 1.00 90.25 102 SER A CA 1
ATOM 803 C C . SER A 1 102 ? 7.471 -5.863 -15.298 1.00 90.25 102 SER A C 1
ATOM 805 O O . SER A 1 102 ? 6.565 -5.991 -16.112 1.00 90.25 102 SER A O 1
ATOM 807 N N . ASN A 1 103 ? 7.209 -5.902 -13.991 1.00 88.31 103 ASN A N 1
ATOM 808 C CA . ASN A 1 103 ? 5.858 -6.196 -13.494 1.00 88.31 103 ASN A CA 1
ATOM 809 C C . ASN A 1 103 ? 4.802 -5.236 -14.069 1.00 88.31 103 ASN A C 1
ATOM 811 O O . ASN A 1 103 ? 3.696 -5.655 -14.396 1.00 88.31 103 ASN A O 1
ATOM 815 N N . ILE A 1 104 ? 5.138 -3.952 -14.246 1.00 90.19 104 ILE A N 1
ATOM 816 C CA . ILE A 1 104 ? 4.225 -2.998 -14.885 1.00 90.19 104 ILE A CA 1
ATOM 817 C C . ILE A 1 104 ? 3.968 -3.366 -16.354 1.00 90.19 104 ILE A C 1
ATOM 819 O O . ILE A 1 104 ? 2.823 -3.271 -16.782 1.00 90.19 104 ILE A O 1
ATOM 823 N N . LEU A 1 105 ? 4.971 -3.790 -17.132 1.00 89.56 105 LEU A N 1
ATOM 824 C CA . LEU A 1 105 ? 4.762 -4.240 -18.519 1.00 89.56 105 LEU A CA 1
ATOM 825 C C . LEU A 1 105 ? 3.904 -5.509 -18.596 1.00 89.56 105 LEU A C 1
ATOM 827 O O . LEU A 1 105 ? 3.037 -5.591 -19.464 1.00 89.56 105 LEU A O 1
ATOM 831 N N . GLU A 1 106 ? 4.104 -6.477 -17.702 1.00 88.38 106 GLU A N 1
ATOM 832 C CA . GLU A 1 106 ? 3.351 -7.748 -17.678 1.00 88.38 106 GLU A CA 1
ATOM 833 C C . GLU A 1 106 ? 1.869 -7.562 -17.336 1.00 88.38 106 GLU A C 1
ATOM 835 O O . GLU A 1 106 ? 1.038 -8.383 -17.701 1.00 88.38 106 GLU A O 1
ATOM 840 N N . ILE A 1 107 ? 1.482 -6.444 -16.715 1.00 85.31 107 ILE A N 1
ATOM 841 C CA . ILE A 1 107 ? 0.057 -6.107 -16.550 1.00 85.31 107 ILE A CA 1
ATOM 842 C C . ILE A 1 107 ? -0.619 -5.854 -17.908 1.00 85.31 107 ILE A C 1
ATOM 844 O O . ILE A 1 107 ? -1.820 -6.080 -18.056 1.00 85.31 107 ILE A O 1
ATOM 848 N N . TYR A 1 108 ? 0.134 -5.372 -18.899 1.00 83.56 108 TYR A N 1
ATOM 849 C CA . TYR A 1 108 ? -0.383 -4.982 -20.214 1.00 83.56 108 TYR A CA 1
ATOM 850 C C . TYR A 1 108 ? 0.071 -5.914 -21.343 1.00 83.56 108 TYR A C 1
ATOM 852 O O . TYR A 1 108 ? -0.295 -5.691 -22.496 1.00 83.56 108 TYR A O 1
ATOM 860 N N . THR A 1 109 ? 0.865 -6.940 -21.035 1.00 81.12 109 THR A N 1
ATOM 861 C CA . THR A 1 109 ? 1.428 -7.884 -22.007 1.00 81.12 109 THR A CA 1
ATOM 862 C C . THR A 1 109 ? 1.367 -9.298 -21.454 1.00 81.12 109 THR A C 1
ATOM 864 O O . THR A 1 109 ? 1.485 -9.494 -20.254 1.00 81.12 109 THR A O 1
ATOM 867 N N . GLU A 1 110 ? 1.205 -10.305 -22.312 1.00 77.62 110 GLU A N 1
ATOM 868 C CA . GLU A 1 110 ? 1.171 -11.700 -21.846 1.00 77.62 110 GLU A CA 1
ATOM 869 C C . GLU A 1 110 ? 2.509 -12.147 -21.238 1.00 77.62 110 GLU A C 1
ATOM 871 O O . GLU A 1 110 ? 2.532 -12.944 -20.301 1.00 77.62 110 GLU A O 1
ATOM 876 N N . ARG A 1 111 ? 3.629 -11.644 -21.778 1.00 79.31 111 ARG A N 1
ATOM 877 C CA . ARG A 1 111 ? 4.981 -11.884 -21.268 1.00 79.31 111 ARG A CA 1
ATOM 878 C C . ARG A 1 111 ? 5.957 -10.845 -21.806 1.00 79.31 111 ARG A C 1
ATOM 880 O O . ARG A 1 111 ? 5.872 -10.459 -22.972 1.00 79.31 111 ARG A O 1
ATOM 887 N N . ILE A 1 112 ? 6.951 -10.479 -21.005 1.00 82.94 112 ILE A N 1
ATOM 888 C CA . ILE A 1 112 ? 8.092 -9.691 -21.482 1.00 82.94 112 ILE A CA 1
ATOM 889 C C . ILE A 1 112 ? 9.066 -10.595 -22.246 1.00 82.94 112 ILE A C 1
ATOM 891 O O . ILE A 1 112 ? 9.308 -11.744 -21.862 1.00 82.94 112 ILE A O 1
ATOM 895 N N . SER A 1 113 ? 9.636 -10.081 -23.339 1.00 85.94 113 SER A N 1
ATOM 896 C CA . SER A 1 113 ? 10.711 -10.767 -24.059 1.00 85.94 113 SER A CA 1
ATOM 897 C C . SER A 1 113 ? 12.040 -10.666 -23.304 1.00 85.94 113 SER A C 1
ATOM 899 O O . SER A 1 113 ? 12.341 -9.656 -22.666 1.00 85.94 113 SER A O 1
ATOM 901 N N . ASP A 1 114 ? 12.884 -11.692 -23.425 1.00 88.81 114 ASP A N 1
ATOM 902 C CA . ASP A 1 114 ? 14.205 -11.688 -22.783 1.00 88.81 114 ASP A CA 1
ATOM 903 C C . ASP A 1 114 ? 15.066 -10.503 -23.255 1.00 88.81 114 ASP A C 1
ATOM 905 O O . ASP A 1 114 ? 15.851 -9.962 -22.481 1.00 88.81 114 ASP A O 1
ATOM 909 N N . GLU A 1 115 ? 14.866 -10.042 -24.493 1.00 90.06 115 GLU A N 1
ATOM 910 C CA . GLU A 1 115 ? 15.523 -8.858 -25.058 1.00 90.06 115 GLU A CA 1
ATOM 911 C C . GLU A 1 115 ? 15.195 -7.578 -24.280 1.00 90.06 115 GLU A C 1
ATOM 913 O O . GLU A 1 115 ? 16.109 -6.846 -23.903 1.00 90.06 115 GLU A O 1
ATOM 918 N N . ILE A 1 116 ? 13.914 -7.331 -23.974 1.00 88.94 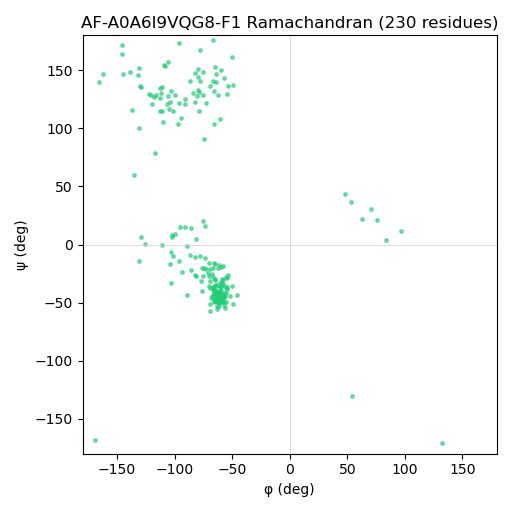116 ILE A N 1
ATOM 919 C CA . ILE A 1 116 ? 13.492 -6.157 -23.193 1.00 88.94 116 ILE A CA 1
ATOM 920 C C . ILE A 1 116 ? 14.064 -6.245 -21.777 1.00 88.94 116 ILE A C 1
ATOM 922 O O . ILE A 1 116 ? 14.570 -5.258 -21.241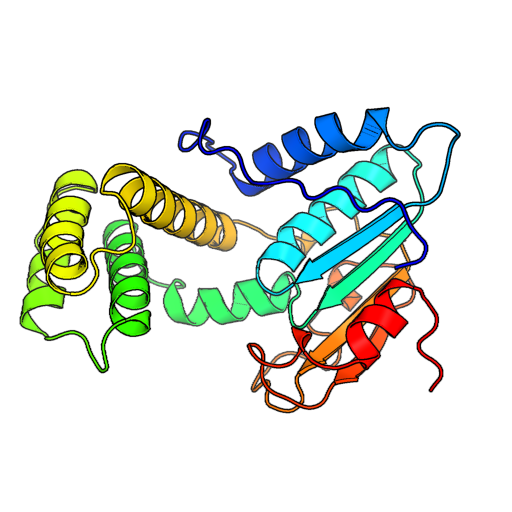 1.00 88.94 116 ILE A O 1
ATOM 926 N N . LEU A 1 117 ? 14.038 -7.432 -21.168 1.00 90.25 117 LEU A N 1
ATOM 927 C CA . LEU A 1 117 ? 14.600 -7.624 -19.834 1.00 90.25 117 LEU A CA 1
ATOM 928 C C . LEU A 1 117 ? 16.117 -7.370 -19.813 1.00 90.25 117 LEU A C 1
ATOM 930 O O . LEU A 1 117 ? 16.623 -6.750 -18.874 1.00 90.25 117 LEU A O 1
ATOM 934 N N . MET A 1 118 ? 16.849 -7.823 -20.835 1.00 91.69 118 MET A N 1
ATOM 935 C CA . MET A 1 118 ? 18.282 -7.549 -20.985 1.00 91.69 118 MET A CA 1
ATOM 936 C C . MET A 1 118 ? 18.560 -6.061 -21.220 1.00 91.69 118 MET A C 1
ATOM 938 O O . MET A 1 118 ? 19.483 -5.522 -20.607 1.00 91.69 118 MET A O 1
ATOM 942 N N . GLU A 1 119 ? 17.746 -5.384 -22.037 1.00 93.62 119 GLU A N 1
ATOM 943 C CA . GLU A 1 119 ? 17.841 -3.938 -22.265 1.00 93.62 119 GLU A CA 1
ATOM 944 C C . GLU A 1 119 ? 17.722 -3.181 -20.932 1.00 93.62 119 GLU A C 1
ATOM 946 O O . GLU A 1 119 ? 18.640 -2.442 -20.567 1.00 93.62 119 GLU A O 1
ATOM 951 N N . LEU A 1 120 ? 16.680 -3.456 -20.137 1.00 93.19 120 LEU A N 1
ATOM 952 C CA . LEU A 1 120 ? 16.468 -2.823 -18.826 1.00 93.19 120 LEU A CA 1
ATOM 953 C C . LEU A 1 120 ? 17.625 -3.074 -17.843 1.00 93.19 120 LEU A C 1
ATOM 955 O O . LEU A 1 120 ? 18.021 -2.172 -17.095 1.00 93.19 120 LEU A O 1
ATOM 959 N N . LYS A 1 121 ? 18.195 -4.284 -17.834 1.00 91.19 121 LYS A N 1
ATOM 960 C CA . LYS A 1 121 ? 19.344 -4.628 -16.976 1.00 91.19 121 LYS A CA 1
ATOM 961 C C . LYS A 1 121 ? 20.628 -3.915 -17.399 1.00 91.19 121 LYS A C 1
ATOM 963 O O . LYS A 1 121 ? 21.443 -3.597 -16.539 1.00 91.19 121 LYS A O 1
ATOM 968 N N . SER A 1 122 ? 20.798 -3.634 -18.691 1.00 92.62 122 SER A N 1
ATOM 969 C CA . SER A 1 122 ? 21.997 -2.976 -19.231 1.00 92.62 122 SER A CA 1
ATOM 970 C C . SER A 1 122 ? 22.080 -1.471 -18.935 1.00 92.62 122 SER A C 1
ATOM 972 O O . SER A 1 122 ? 23.168 -0.894 -18.976 1.00 92.62 122 SER A O 1
ATOM 974 N N . CYS A 1 123 ? 20.951 -0.828 -18.611 1.00 94.88 123 CYS A N 1
ATOM 975 C CA . CYS A 1 123 ? 20.888 0.603 -18.313 1.00 94.88 123 CYS A CA 1
ATOM 976 C C . CYS A 1 123 ? 21.688 0.981 -17.055 1.00 94.88 123 CYS A C 1
ATOM 978 O O . CYS A 1 123 ? 21.621 0.312 -16.021 1.00 94.88 123 CYS A O 1
ATOM 980 N N . LYS A 1 124 ? 22.397 2.111 -17.090 1.00 91.81 124 LYS A N 1
ATOM 981 C CA . LYS A 1 124 ? 23.301 2.517 -15.998 1.00 91.81 124 LYS A CA 1
ATOM 982 C C . LYS A 1 124 ? 22.587 3.192 -14.835 1.00 91.81 124 LYS A C 1
ATOM 984 O O . LYS A 1 124 ? 23.072 3.168 -13.709 1.00 91.81 124 LYS A O 1
ATOM 989 N N . ASN A 1 125 ? 21.458 3.834 -15.107 1.00 92.00 125 ASN A N 1
ATOM 990 C CA . ASN A 1 125 ? 20.722 4.643 -14.142 1.00 92.00 125 ASN A CA 1
ATOM 991 C C . ASN A 1 125 ? 19.208 4.543 -14.383 1.00 92.00 125 ASN A C 1
ATOM 993 O O . ASN A 1 125 ? 18.755 3.967 -15.374 1.00 92.00 125 ASN A O 1
ATOM 997 N N . TRP A 1 126 ? 18.436 5.101 -13.447 1.00 91.81 126 TRP A N 1
ATOM 998 C CA . TRP A 1 126 ? 16.974 5.116 -13.504 1.00 91.81 126 TRP A CA 1
ATOM 999 C C . TRP A 1 126 ? 16.437 5.764 -14.784 1.00 91.81 126 TRP A C 1
ATOM 1001 O O . TRP A 1 126 ? 15.507 5.231 -15.377 1.00 91.81 126 TRP A O 1
ATOM 1011 N N . GLU A 1 127 ? 17.027 6.874 -15.235 1.00 94.06 127 GLU A N 1
ATOM 1012 C CA . GLU A 1 127 ? 16.545 7.603 -16.414 1.00 94.06 127 GLU A CA 1
ATOM 1013 C C . GLU A 1 127 ? 16.672 6.778 -17.691 1.00 94.06 127 GLU A C 1
ATOM 1015 O O . GLU A 1 127 ? 15.708 6.647 -18.442 1.00 94.06 127 GLU A O 1
ATOM 1020 N N . GLU A 1 128 ? 17.840 6.176 -17.922 1.00 95.31 128 GLU A N 1
ATOM 1021 C CA . GLU A 1 128 ? 18.061 5.274 -19.055 1.00 95.31 128 GLU A CA 1
ATOM 1022 C C . GLU A 1 128 ? 17.069 4.106 -19.029 1.00 95.31 128 GLU A C 1
ATOM 1024 O O . GLU A 1 128 ? 16.437 3.803 -20.042 1.00 95.31 128 GLU A O 1
ATOM 1029 N N . ARG A 1 129 ? 16.873 3.504 -17.851 1.00 95.25 129 ARG A N 1
ATOM 1030 C CA . ARG A 1 129 ? 15.985 2.352 -17.669 1.00 95.25 129 ARG A CA 1
ATOM 1031 C C . ARG A 1 129 ? 14.514 2.710 -17.877 1.00 95.25 129 ARG A C 1
ATOM 1033 O O . ARG A 1 129 ? 13.800 1.991 -18.573 1.00 95.25 129 ARG A O 1
ATOM 1040 N N . TYR A 1 130 ? 14.066 3.831 -17.315 1.00 95.25 130 TYR A N 1
ATOM 1041 C CA . TYR A 1 130 ? 12.716 4.350 -17.517 1.00 95.25 130 TYR A CA 1
ATOM 1042 C C . TYR A 1 130 ? 12.464 4.668 -18.991 1.00 95.25 130 TYR A C 1
ATOM 1044 O O . TYR A 1 130 ? 11.406 4.328 -19.507 1.00 95.25 130 TYR A O 1
ATOM 1052 N N . ASN A 1 131 ? 13.425 5.280 -19.687 1.00 94.56 131 ASN A N 1
ATOM 1053 C CA . ASN A 1 131 ? 13.269 5.616 -21.102 1.00 94.56 131 ASN A CA 1
ATOM 1054 C C . ASN A 1 131 ? 13.155 4.363 -21.984 1.00 94.56 131 ASN A C 1
ATOM 1056 O O . ASN A 1 131 ? 12.306 4.336 -22.878 1.00 94.56 131 ASN A O 1
ATOM 1060 N N . ALA A 1 132 ? 13.947 3.319 -21.711 1.00 93.81 132 ALA A N 1
ATOM 1061 C CA . ALA A 1 132 ? 13.829 2.026 -22.389 1.00 93.81 132 ALA A CA 1
ATOM 1062 C C . ALA A 1 132 ? 12.442 1.398 -22.159 1.00 93.81 132 ALA A C 1
ATOM 1064 O O . ALA A 1 132 ? 11.744 1.070 -23.118 1.00 93.81 132 ALA A O 1
ATOM 1065 N N . PHE A 1 133 ? 11.986 1.338 -20.903 1.00 94.69 133 PHE A N 1
ATOM 1066 C CA . PHE A 1 133 ? 10.632 0.891 -20.560 1.00 94.69 133 PHE A CA 1
ATOM 1067 C C . PHE A 1 133 ? 9.548 1.721 -21.269 1.00 94.69 133 PHE A C 1
ATOM 1069 O O . PHE A 1 133 ? 8.639 1.164 -21.881 1.00 94.69 133 PHE A O 1
ATOM 1076 N N . ALA A 1 134 ? 9.635 3.052 -21.209 1.00 93.88 134 ALA A N 1
ATOM 1077 C CA . ALA A 1 134 ? 8.598 3.954 -21.699 1.00 93.88 134 ALA A CA 1
ATOM 1078 C C . ALA A 1 134 ? 8.447 3.856 -23.218 1.00 93.88 134 ALA A C 1
ATOM 1080 O O . ALA A 1 134 ? 7.326 3.895 -23.721 1.00 93.88 134 ALA A O 1
ATOM 1081 N N . LYS A 1 135 ? 9.557 3.666 -23.943 1.00 91.25 135 LYS A N 1
ATOM 1082 C CA . LYS A 1 135 ? 9.545 3.395 -25.384 1.00 91.25 135 LYS A CA 1
ATOM 1083 C C . LYS A 1 135 ? 8.714 2.152 -25.714 1.00 91.25 135 LYS A C 1
ATOM 1085 O O . LYS A 1 135 ? 7.912 2.205 -26.642 1.00 91.25 135 LYS A O 1
ATOM 1090 N N . GLN A 1 136 ? 8.877 1.069 -24.952 1.00 89.56 136 GLN A N 1
ATOM 1091 C CA . GLN A 1 136 ? 8.105 -0.163 -25.143 1.00 89.56 136 GLN A CA 1
ATOM 1092 C C . GLN A 1 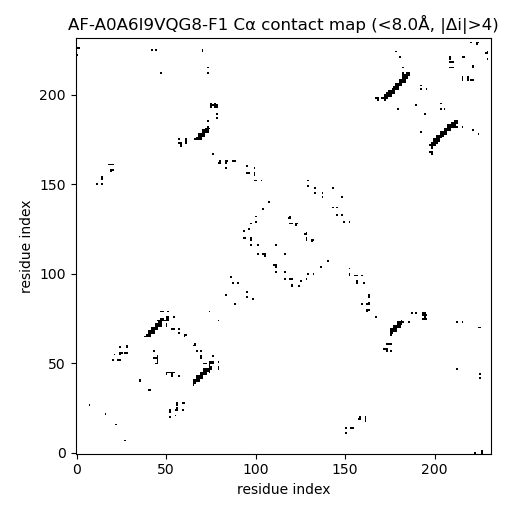136 ? 6.636 0.041 -24.751 1.00 89.56 136 GLN A C 1
ATOM 1094 O O . GLN A 1 136 ? 5.733 -0.215 -25.545 1.00 89.56 136 GLN A O 1
ATOM 1099 N N . PHE A 1 137 ? 6.389 0.566 -23.547 1.00 90.94 137 PHE A N 1
ATOM 1100 C CA . PHE A 1 137 ? 5.041 0.753 -23.010 1.00 90.94 137 PHE A CA 1
ATOM 1101 C C . PHE A 1 137 ? 4.177 1.647 -23.905 1.00 90.94 137 PHE A C 1
ATOM 1103 O O . PHE A 1 137 ? 3.055 1.278 -24.240 1.00 90.94 137 PHE A O 1
ATOM 1110 N N . LEU A 1 138 ? 4.697 2.804 -24.325 1.00 87.88 138 LEU A N 1
ATOM 1111 C CA . LEU A 1 138 ? 3.949 3.764 -25.143 1.00 87.88 138 LEU A CA 1
ATOM 1112 C C . LEU A 1 138 ? 3.685 3.255 -26.567 1.00 87.88 138 LEU A C 1
ATOM 1114 O O . LEU A 1 138 ? 2.753 3.730 -27.210 1.00 87.88 138 LEU A O 1
ATOM 1118 N N . GLY A 1 139 ? 4.466 2.283 -27.051 1.00 84.62 139 GLY A N 1
ATOM 1119 C CA . GLY A 1 139 ? 4.177 1.579 -28.302 1.00 84.62 139 GLY A CA 1
ATOM 1120 C C . GLY A 1 139 ? 2.966 0.644 -28.207 1.00 84.62 139 GLY A C 1
ATOM 1121 O O . GLY A 1 139 ? 2.324 0.380 -29.219 1.00 84.62 139 GLY A O 1
ATOM 1122 N N . MET A 1 140 ? 2.633 0.171 -27.001 1.00 84.12 140 MET A N 1
ATOM 1123 C CA . MET A 1 140 ? 1.544 -0.783 -26.748 1.00 84.12 140 MET A CA 1
ATOM 1124 C C . MET A 1 140 ? 0.295 -0.122 -26.161 1.00 84.12 140 MET A C 1
ATOM 1126 O O . MET A 1 140 ? -0.825 -0.553 -26.422 1.00 84.12 140 MET A O 1
ATOM 1130 N N . ASN A 1 141 ? 0.476 0.922 -25.353 1.00 81.06 141 ASN A N 1
ATOM 1131 C CA . ASN A 1 141 ? -0.590 1.573 -24.613 1.00 81.06 141 ASN A CA 1
ATOM 1132 C C . ASN A 1 141 ? -0.447 3.098 -24.668 1.00 81.06 141 ASN A C 1
ATOM 1134 O O . ASN A 1 141 ? 0.476 3.684 -24.102 1.00 81.06 141 ASN A O 1
ATOM 1138 N N . THR A 1 142 ? -1.426 3.748 -25.295 1.00 83.00 142 THR A N 1
ATOM 1139 C CA . THR A 1 142 ? -1.473 5.207 -25.468 1.00 83.00 142 THR A CA 1
ATOM 1140 C C . THR A 1 142 ? -2.429 5.908 -24.498 1.00 83.00 142 THR A C 1
ATOM 1142 O O . THR A 1 142 ? -2.683 7.101 -24.643 1.00 83.00 142 THR A O 1
ATOM 1145 N N . SER A 1 143 ? -3.003 5.187 -23.529 1.00 85.00 143 SER A N 1
ATOM 1146 C CA . SER A 1 143 ? -3.985 5.743 -22.582 1.00 85.00 143 SER A CA 1
ATOM 1147 C C . SER A 1 143 ? -3.360 6.606 -21.481 1.00 85.00 143 SER A C 1
ATOM 1149 O O . SER A 1 143 ? -4.045 7.438 -20.886 1.00 85.00 143 SER A O 1
ATOM 1151 N N . LEU A 1 144 ? -2.059 6.448 -21.219 1.00 83.88 144 LEU A N 1
ATOM 1152 C CA . LEU A 1 144 ? -1.314 7.260 -20.259 1.00 83.88 144 LEU A CA 1
ATOM 1153 C C . LEU A 1 144 ? -0.459 8.301 -20.984 1.00 83.88 144 LEU A C 1
ATOM 1155 O O . LEU A 1 144 ? 0.294 7.977 -21.899 1.00 83.88 144 LEU A O 1
ATOM 1159 N N . SER A 1 145 ? -0.521 9.555 -20.526 1.00 88.19 145 SER A N 1
ATOM 1160 C CA . SER A 1 145 ? 0.439 10.570 -20.963 1.00 88.19 145 SER A CA 1
ATOM 1161 C C . SER A 1 145 ? 1.855 10.200 -20.491 1.00 88.19 145 SER A C 1
ATOM 1163 O O . SER A 1 145 ? 1.999 9.580 -19.431 1.00 88.19 145 SER A O 1
ATOM 1165 N N . PRO A 1 146 ? 2.919 10.625 -21.199 1.00 88.75 146 PRO A N 1
ATOM 1166 C CA . PRO A 1 146 ? 4.296 10.372 -20.769 1.00 88.75 146 PRO A CA 1
ATOM 1167 C C . PRO A 1 146 ? 4.583 10.850 -19.338 1.00 88.75 146 PRO A C 1
ATOM 1169 O O . PRO A 1 146 ? 5.286 10.183 -18.581 1.00 88.75 146 PRO A O 1
ATOM 1172 N N . THR A 1 147 ? 3.991 11.980 -18.940 1.00 87.88 147 THR A N 1
ATOM 1173 C CA . THR A 1 147 ? 4.087 12.512 -17.576 1.00 87.88 147 THR A CA 1
ATOM 1174 C C . THR A 1 147 ? 3.430 11.579 -16.559 1.00 87.88 147 THR A C 1
ATOM 1176 O O . THR A 1 147 ? 4.053 11.237 -15.555 1.00 87.88 147 THR A O 1
ATOM 1179 N N . ASN A 1 148 ? 2.205 11.114 -16.824 1.00 87.25 148 ASN A N 1
ATOM 1180 C CA . ASN A 1 148 ? 1.488 10.213 -15.918 1.00 87.25 148 ASN A CA 1
ATOM 1181 C C . ASN A 1 148 ? 2.167 8.843 -15.816 1.00 87.25 148 ASN A C 1
ATOM 1183 O O . ASN A 1 148 ? 2.235 8.278 -14.727 1.00 87.25 148 ASN A O 1
ATOM 1187 N N . LEU A 1 149 ? 2.719 8.334 -16.920 1.00 90.50 149 LEU A N 1
ATOM 1188 C CA . LEU A 1 149 ? 3.484 7.088 -16.929 1.00 90.50 149 LEU A CA 1
ATOM 1189 C C . LEU A 1 149 ? 4.727 7.188 -16.036 1.00 90.50 149 LEU A C 1
ATOM 1191 O O . LEU A 1 149 ? 4.985 6.295 -15.228 1.00 90.50 149 LEU A O 1
ATOM 1195 N N . ARG A 1 150 ? 5.462 8.302 -16.122 1.00 90.94 150 ARG A N 1
ATOM 1196 C CA . ARG A 1 150 ? 6.643 8.554 -15.286 1.00 90.94 150 ARG A CA 1
ATOM 1197 C C . ARG A 1 150 ? 6.300 8.615 -13.807 1.00 90.94 150 ARG A C 1
ATOM 1199 O O . ARG A 1 150 ? 7.007 8.037 -12.979 1.00 90.94 150 ARG A O 1
ATOM 1206 N N . ILE A 1 151 ? 5.208 9.301 -13.487 1.00 88.12 151 ILE A N 1
ATOM 1207 C CA . ILE A 1 151 ? 4.681 9.402 -12.127 1.00 88.12 151 ILE A CA 1
ATOM 1208 C C . ILE A 1 151 ? 4.327 8.012 -11.598 1.00 88.12 151 ILE A C 1
ATOM 1210 O O . ILE A 1 151 ? 4.759 7.662 -10.500 1.00 88.12 151 ILE A O 1
ATOM 1214 N N . LEU A 1 152 ? 3.585 7.216 -12.373 1.00 89.12 152 LEU A N 1
ATOM 1215 C CA . LEU A 1 152 ? 3.190 5.858 -12.003 1.00 89.12 152 LEU A CA 1
ATOM 1216 C C . LEU A 1 152 ? 4.421 4.999 -11.694 1.00 89.12 152 LEU A C 1
ATOM 1218 O O . LEU A 1 152 ? 4.535 4.468 -10.592 1.00 89.12 152 LEU A O 1
ATOM 1222 N N . CYS A 1 153 ? 5.365 4.921 -12.634 1.00 91.69 153 CYS A N 1
ATOM 1223 C CA . CYS A 1 153 ? 6.545 4.066 -12.504 1.00 91.69 153 CYS A CA 1
ATOM 1224 C C . CYS A 1 153 ? 7.411 4.471 -11.312 1.00 91.69 153 CYS A C 1
ATOM 1226 O O . CYS A 1 153 ? 7.795 3.622 -10.508 1.00 91.69 153 CYS A O 1
ATOM 1228 N N . THR A 1 154 ? 7.672 5.772 -11.155 1.00 89.94 154 THR A N 1
ATOM 1229 C CA . THR A 1 154 ? 8.484 6.249 -10.030 1.00 89.94 154 THR A CA 1
ATOM 1230 C C . THR A 1 154 ? 7.776 6.023 -8.695 1.00 89.94 154 THR A C 1
ATOM 1232 O O . THR A 1 154 ? 8.421 5.634 -7.724 1.00 89.94 154 THR A O 1
ATOM 1235 N N . SER A 1 155 ? 6.454 6.208 -8.635 1.00 88.06 155 SER A N 1
ATOM 1236 C CA . SER A 1 155 ? 5.684 5.991 -7.404 1.00 88.06 155 SER A CA 1
ATOM 1237 C C . SER A 1 155 ? 5.698 4.520 -6.990 1.00 88.06 155 SER A C 1
ATOM 1239 O O . SER A 1 155 ? 6.008 4.217 -5.840 1.00 88.06 155 SER A O 1
ATOM 1241 N N . VAL A 1 156 ? 5.430 3.600 -7.924 1.00 89.06 156 VAL A N 1
ATOM 1242 C CA . VAL A 1 156 ? 5.461 2.153 -7.648 1.00 89.06 156 VAL A CA 1
ATOM 1243 C C . VAL A 1 156 ? 6.855 1.722 -7.197 1.00 89.06 156 VAL A C 1
ATOM 1245 O O . VAL A 1 156 ? 6.970 0.998 -6.209 1.00 89.06 156 VAL A O 1
ATOM 1248 N N . TYR A 1 157 ? 7.914 2.207 -7.854 1.00 89.25 157 TYR A N 1
ATOM 1249 C CA . TYR A 1 157 ? 9.290 1.919 -7.447 1.00 89.25 157 TYR A CA 1
ATOM 1250 C C . TYR A 1 157 ? 9.578 2.403 -6.023 1.00 89.25 157 TYR A C 1
ATOM 1252 O O . TYR A 1 157 ? 10.037 1.619 -5.193 1.00 89.25 157 TYR A O 1
ATOM 1260 N N . LYS A 1 158 ? 9.246 3.658 -5.701 1.00 88.31 158 LYS A N 1
ATOM 1261 C CA . LYS A 1 158 ? 9.508 4.229 -4.372 1.00 88.31 158 LYS A CA 1
ATOM 1262 C C . LYS A 1 158 ? 8.733 3.529 -3.263 1.00 88.31 158 LYS A C 1
ATOM 1264 O O . LYS A 1 158 ? 9.309 3.252 -2.214 1.00 88.31 158 LYS A O 1
ATOM 1269 N N . TYR A 1 159 ? 7.462 3.198 -3.484 1.00 88.44 159 TYR A N 1
ATOM 1270 C CA . TYR A 1 159 ? 6.701 2.421 -2.505 1.00 88.44 159 TYR A CA 1
ATOM 1271 C C . TYR A 1 159 ? 7.252 1.002 -2.351 1.00 88.44 159 TYR A C 1
ATOM 1273 O O . TYR A 1 159 ? 7.403 0.545 -1.222 1.00 88.44 159 TYR A O 1
ATOM 1281 N N . SER A 1 160 ? 7.634 0.340 -3.446 1.00 86.56 160 SER A N 1
ATOM 1282 C CA . SER A 1 160 ? 8.260 -0.989 -3.389 1.00 86.56 160 SER A CA 1
ATOM 1283 C C . SER A 1 160 ? 9.572 -0.957 -2.598 1.00 86.56 160 SER A C 1
ATOM 1285 O O . SER A 1 160 ? 9.800 -1.814 -1.749 1.00 86.56 160 SER A O 1
ATOM 1287 N N . ALA A 1 161 ? 10.405 0.069 -2.806 1.00 86.25 161 ALA A N 1
ATOM 1288 C CA . ALA A 1 161 ? 11.634 0.279 -2.044 1.00 86.25 161 ALA A CA 1
ATOM 1289 C C . ALA A 1 161 ? 11.357 0.531 -0.552 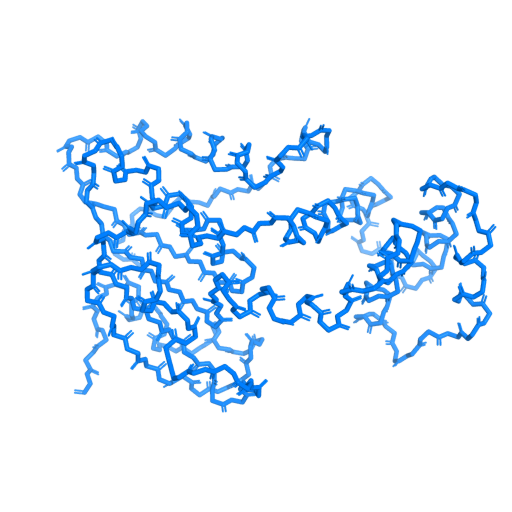1.00 86.25 161 ALA A C 1
ATOM 1291 O O . ALA A 1 161 ? 12.026 -0.047 0.302 1.00 86.25 161 ALA A O 1
ATOM 1292 N N . ALA A 1 162 ? 10.342 1.339 -0.229 1.00 86.81 162 ALA A N 1
ATOM 1293 C CA . ALA A 1 162 ? 9.968 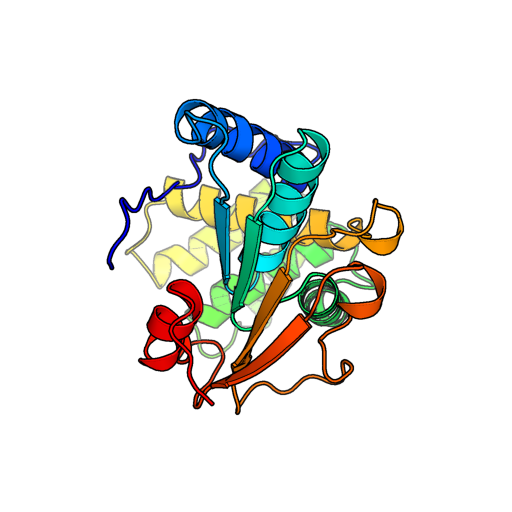1.635 1.152 1.00 86.81 162 ALA A CA 1
ATOM 1294 C C . ALA A 1 162 ? 9.435 0.405 1.902 1.00 86.81 162 ALA A C 1
ATOM 1296 O O . ALA A 1 162 ? 9.771 0.216 3.068 1.00 86.81 162 ALA A O 1
ATOM 1297 N N . ILE A 1 163 ? 8.669 -0.469 1.239 1.00 85.88 163 ILE A N 1
ATOM 1298 C CA . ILE A 1 163 ? 8.160 -1.714 1.842 1.00 85.88 163 ILE A CA 1
ATOM 1299 C C . ILE A 1 163 ? 9.302 -2.616 2.325 1.00 85.88 163 ILE A C 1
ATOM 1301 O O . ILE A 1 163 ? 9.151 -3.271 3.351 1.00 85.88 163 ILE A O 1
ATOM 1305 N N . ARG A 1 164 ? 10.460 -2.620 1.646 1.00 81.19 164 ARG A N 1
ATOM 1306 C CA . ARG A 1 164 ? 11.634 -3.421 2.057 1.00 81.19 164 ARG A CA 1
ATOM 1307 C C . ARG A 1 164 ? 12.136 -3.084 3.454 1.00 81.19 164 ARG A C 1
ATOM 1309 O O . ARG A 1 164 ? 12.669 -3.951 4.133 1.00 81.19 164 ARG A O 1
ATOM 1316 N N . GLN A 1 165 ? 12.053 -1.807 3.815 1.00 81.56 165 GLN A N 1
ATOM 1317 C CA . GLN A 1 165 ? 12.589 -1.261 5.063 1.00 81.56 165 GLN A CA 1
ATOM 1318 C C . GLN A 1 165 ? 11.494 -1.052 6.109 1.00 81.56 165 GLN A C 1
ATOM 1320 O O . GLN A 1 165 ? 11.777 -0.739 7.262 1.00 81.56 165 GLN A O 1
ATOM 1325 N N . TYR A 1 166 ? 10.236 -1.185 5.701 1.00 86.69 166 TYR A N 1
ATOM 1326 C CA . TYR A 1 166 ? 9.094 -1.030 6.572 1.00 86.69 166 TYR A CA 1
ATOM 1327 C C . TYR A 1 166 ? 8.992 -2.237 7.502 1.00 86.69 166 TYR A C 1
ATOM 1329 O O . TYR A 1 166 ? 8.852 -3.357 7.023 1.00 86.69 166 TYR A O 1
ATOM 1337 N N . ASP A 1 167 ? 9.013 -2.008 8.815 1.00 88.06 167 ASP A N 1
ATOM 1338 C CA . ASP A 1 167 ? 8.743 -3.025 9.833 1.00 88.06 167 ASP A CA 1
ATOM 1339 C C . ASP A 1 167 ? 7.724 -2.491 10.857 1.00 88.06 167 ASP A C 1
ATOM 1341 O O . ASP A 1 167 ? 8.090 -1.737 11.767 1.00 88.06 167 ASP A O 1
ATOM 1345 N N . PRO A 1 168 ? 6.435 -2.866 10.743 1.00 89.25 168 PRO A N 1
ATOM 1346 C CA . PRO A 1 168 ? 5.391 -2.383 11.634 1.00 89.25 168 PRO A CA 1
ATOM 1347 C C . PRO A 1 168 ? 5.508 -2.935 13.057 1.00 89.25 168 PRO A C 1
ATOM 1349 O O . PRO A 1 168 ? 4.868 -2.377 13.945 1.00 89.25 168 PRO A O 1
ATOM 1352 N N . SER A 1 169 ? 6.286 -4.000 13.291 1.00 87.44 169 SER A N 1
ATOM 1353 C CA . SER A 1 169 ? 6.454 -4.597 14.624 1.00 87.44 169 SER A CA 1
ATOM 1354 C C . SER A 1 169 ? 7.305 -3.732 15.558 1.00 87.44 169 SER A C 1
ATOM 1356 O O . SER A 1 169 ? 7.177 -3.818 16.777 1.00 87.44 169 SER A O 1
ATOM 1358 N N . THR A 1 170 ? 8.121 -2.842 14.986 1.00 89.94 170 THR A N 1
ATOM 1359 C CA . THR A 1 170 ? 8.915 -1.850 15.728 1.00 89.94 170 THR A CA 1
ATOM 1360 C C . THR A 1 170 ? 8.094 -0.646 16.196 1.00 89.94 170 THR A C 1
ATOM 1362 O O . THR A 1 170 ? 8.582 0.182 16.967 1.00 89.94 170 THR A O 1
ATOM 1365 N N . LEU A 1 171 ? 6.848 -0.526 15.730 1.00 92.62 171 LEU A N 1
ATOM 1366 C CA . LEU A 1 171 ? 5.975 0.618 15.967 1.00 92.62 171 LEU A CA 1
ATOM 1367 C C . LEU A 1 171 ? 4.875 0.262 16.982 1.00 92.62 171 LEU A C 1
ATOM 1369 O O . LEU A 1 171 ? 4.520 -0.910 17.123 1.00 92.62 171 LEU A O 1
ATOM 1373 N N . PRO A 1 172 ? 4.284 1.253 17.681 1.00 95.06 172 PRO A N 1
ATOM 1374 C CA . PRO A 1 172 ? 3.197 0.999 18.621 1.00 95.06 172 PRO A CA 1
ATOM 1375 C C . PRO A 1 172 ? 2.038 0.223 17.985 1.00 95.06 172 PRO A C 1
ATOM 1377 O O . PRO A 1 172 ? 1.600 0.533 16.872 1.00 95.06 172 PRO A O 1
ATOM 1380 N N . ARG A 1 173 ? 1.516 -0.771 18.704 1.00 97.00 173 ARG A N 1
ATOM 1381 C CA . ARG A 1 173 ? 0.341 -1.529 18.265 1.00 97.00 173 ARG A CA 1
ATOM 1382 C C . ARG A 1 173 ? -0.892 -0.627 18.263 1.00 97.00 173 ARG A C 1
ATOM 1384 O O . ARG A 1 173 ? -1.053 0.193 19.166 1.00 97.00 173 ARG A O 1
ATOM 1391 N N . ILE A 1 174 ? -1.756 -0.781 17.259 1.00 96.50 174 ILE A N 1
ATOM 1392 C CA . ILE A 1 174 ? -3.007 -0.008 17.187 1.00 96.50 174 ILE A CA 1
ATOM 1393 C C . ILE A 1 174 ? -4.099 -0.645 18.048 1.00 96.50 174 ILE A C 1
ATOM 1395 O O . ILE A 1 174 ? -4.153 -1.872 18.168 1.00 96.50 174 ILE A O 1
ATOM 1399 N N . LYS A 1 175 ? -4.981 0.177 18.615 1.00 96.38 175 LYS A N 1
ATOM 1400 C CA . LYS A 1 175 ? -6.083 -0.245 19.501 1.00 96.38 175 LYS A CA 1
ATOM 1401 C C . LYS A 1 175 ? -7.453 -0.228 18.825 1.00 96.38 175 LYS A C 1
ATOM 1403 O O . LYS A 1 175 ? -8.395 -0.815 19.355 1.00 96.38 175 LYS A O 1
ATOM 1408 N N . SER A 1 176 ? -7.579 0.455 17.691 1.00 95.94 176 SER A N 1
ATOM 1409 C CA . SER A 1 176 ? -8.793 0.490 16.875 1.00 95.94 176 SER A CA 1
ATOM 1410 C C . SER A 1 176 ? -9.205 -0.921 16.476 1.00 95.94 176 SER A C 1
ATOM 1412 O O . SER A 1 176 ? -8.360 -1.770 16.192 1.00 95.94 176 SER A O 1
ATOM 1414 N N . SER A 1 177 ? -10.517 -1.159 16.434 1.00 95.75 177 SER A N 1
ATOM 1415 C CA . SER A 1 177 ? -11.054 -2.416 15.906 1.00 95.75 177 SER A CA 1
ATOM 1416 C C . SER A 1 177 ? -10.717 -2.556 14.423 1.00 95.75 177 SER A C 1
ATOM 1418 O O . SER A 1 177 ? -10.655 -1.559 13.695 1.00 95.75 177 SER A O 1
ATOM 1420 N N . ILE A 1 178 ? -10.499 -3.790 13.975 1.00 97.19 178 ILE A N 1
ATOM 1421 C CA . ILE A 1 178 ? -10.151 -4.108 12.593 1.00 97.19 178 ILE A CA 1
ATOM 1422 C C . ILE A 1 178 ? -11.183 -5.075 12.025 1.00 97.19 178 ILE A C 1
ATOM 1424 O O . ILE A 1 178 ? -11.435 -6.120 12.613 1.00 97.19 178 ILE A O 1
ATOM 1428 N N . ILE A 1 179 ? -11.724 -4.756 10.851 1.00 96.88 179 ILE A N 1
ATOM 1429 C CA . ILE A 1 179 ? -12.435 -5.716 10.003 1.00 96.88 179 ILE A CA 1
ATOM 1430 C C . ILE A 1 179 ? -11.513 -6.068 8.838 1.00 96.88 179 ILE A C 1
ATOM 1432 O O . ILE A 1 179 ? -11.184 -5.201 8.029 1.00 96.88 179 ILE A O 1
ATOM 1436 N N . LEU A 1 180 ? -11.099 -7.326 8.739 1.00 96.75 180 LEU A N 1
ATOM 1437 C CA . LEU A 1 180 ? -10.312 -7.859 7.635 1.00 96.75 180 LEU A CA 1
ATOM 1438 C C . LEU A 1 180 ? -11.221 -8.643 6.681 1.00 96.75 180 LEU A C 1
ATOM 1440 O O . LEU A 1 180 ? -11.758 -9.694 7.028 1.00 96.75 180 LEU A O 1
ATOM 1444 N N . LEU A 1 181 ? -11.355 -8.152 5.453 1.00 96.31 181 LEU A N 1
ATOM 1445 C CA . LEU A 1 181 ? -12.039 -8.834 4.359 1.00 96.31 181 LEU A CA 1
ATOM 1446 C C . LEU A 1 181 ? -11.010 -9.572 3.504 1.00 96.31 181 LEU A C 1
ATOM 1448 O O . LEU A 1 181 ? -10.105 -8.943 2.964 1.00 96.31 181 LEU A O 1
ATOM 1452 N N . LYS A 1 182 ? -11.146 -10.889 3.359 1.00 94.81 182 LYS A N 1
ATOM 1453 C CA . LYS A 1 182 ? -10.213 -11.751 2.616 1.00 94.81 182 LYS A CA 1
ATOM 1454 C C . LYS A 1 182 ? -10.883 -12.282 1.362 1.00 94.81 182 LYS A C 1
ATOM 1456 O O . LYS A 1 182 ? -11.982 -12.825 1.456 1.00 94.81 182 LYS A O 1
ATOM 1461 N N . ALA A 1 183 ? -10.233 -12.175 0.209 1.00 94.69 183 ALA A N 1
ATOM 1462 C CA . ALA A 1 183 ? -10.745 -12.801 -1.005 1.00 94.69 183 ALA A CA 1
ATOM 1463 C C . ALA A 1 183 ? -10.639 -14.333 -0.887 1.00 94.69 183 ALA A C 1
ATOM 1465 O O . ALA A 1 183 ? -9.616 -14.858 -0.445 1.00 94.69 183 ALA A O 1
ATOM 1466 N N . THR A 1 184 ? -11.673 -15.077 -1.289 1.00 92.31 184 THR A N 1
ATOM 1467 C CA . THR A 1 184 ? -11.657 -16.554 -1.221 1.00 92.31 184 THR A CA 1
ATOM 1468 C C . THR A 1 184 ? -10.638 -17.186 -2.164 1.00 92.31 184 THR A C 1
ATOM 1470 O O . THR A 1 184 ? -10.126 -18.262 -1.869 1.00 92.31 184 THR A O 1
ATOM 1473 N N . MET A 1 185 ? -10.314 -16.520 -3.274 1.00 90.19 185 MET A N 1
ATOM 1474 C CA . MET A 1 185 ? -9.288 -16.954 -4.230 1.00 90.19 185 MET A CA 1
ATOM 1475 C C . MET A 1 185 ? -7.898 -16.375 -3.911 1.00 90.19 185 MET A C 1
ATOM 1477 O O . MET A 1 185 ? -7.019 -16.372 -4.770 1.00 90.19 185 MET A O 1
ATOM 1481 N N . SER A 1 186 ? -7.692 -15.835 -2.704 1.00 78.75 186 SER A N 1
ATOM 1482 C CA . SER A 1 186 ? -6.378 -15.367 -2.257 1.00 78.75 186 SER A CA 1
ATOM 1483 C C . SER A 1 186 ? -5.527 -16.557 -1.818 1.00 78.75 186 SER A C 1
ATOM 1485 O O . SER A 1 186 ? -5.842 -17.240 -0.842 1.00 78.75 186 SER A O 1
ATOM 1487 N N . HIS A 1 187 ? -4.438 -16.816 -2.539 1.00 70.06 187 HIS A N 1
ATOM 1488 C CA . HIS A 1 187 ? -3.457 -17.829 -2.166 1.00 70.06 187 HIS A CA 1
ATOM 1489 C C . HIS A 1 187 ? -2.332 -17.155 -1.382 1.00 70.06 187 HIS A C 1
ATOM 1491 O O . HIS A 1 187 ? -1.540 -16.403 -1.942 1.00 70.06 187 HIS A O 1
ATOM 1497 N N . THR A 1 188 ? -2.264 -17.405 -0.078 1.00 73.56 188 THR A N 1
ATOM 1498 C CA . THR A 1 188 ? -1.183 -16.896 0.771 1.00 73.56 188 THR A CA 1
ATOM 1499 C C . THR A 1 188 ? -0.825 -17.906 1.847 1.00 73.56 188 THR A C 1
ATOM 1501 O O . THR A 1 188 ? -1.675 -18.656 2.324 1.00 73.56 188 THR A O 1
ATOM 1504 N N . THR A 1 189 ? 0.456 -17.939 2.195 1.00 71.06 189 THR A N 1
ATOM 1505 C CA . THR A 1 189 ? 1.051 -18.829 3.199 1.00 71.06 189 THR A CA 1
ATOM 1506 C C . THR A 1 189 ? 1.027 -18.235 4.606 1.00 71.06 189 THR A C 1
ATOM 1508 O O . THR A 1 189 ? 1.487 -18.871 5.551 1.00 71.06 189 THR A O 1
ATOM 1511 N N . ILE A 1 190 ? 0.508 -17.015 4.752 1.00 77.50 190 ILE A N 1
ATOM 1512 C CA . ILE A 1 190 ? 0.467 -16.292 6.021 1.00 77.50 190 ILE A CA 1
ATOM 1513 C C . ILE A 1 190 ? -0.695 -16.799 6.874 1.00 77.50 190 ILE A C 1
ATOM 1515 O O . ILE A 1 190 ? -1.730 -17.231 6.362 1.00 77.50 190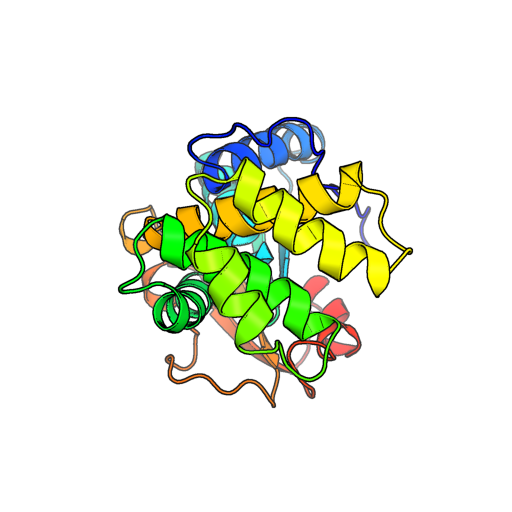 ILE A O 1
ATOM 1519 N N . GLU A 1 191 ? -0.510 -16.711 8.188 1.00 77.94 191 GLU A N 1
ATOM 1520 C CA . GLU A 1 191 ? -1.492 -17.066 9.208 1.00 77.94 191 GLU A CA 1
ATOM 1521 C C . GLU A 1 191 ? -2.881 -16.437 8.980 1.00 77.94 191 GLU A C 1
ATOM 1523 O O . GLU A 1 191 ? -3.064 -15.467 8.237 1.00 77.94 191 GLU A O 1
ATOM 1528 N N . GLY A 1 192 ? -3.891 -17.016 9.638 1.00 81.06 192 GLY A N 1
ATOM 1529 C CA . GLY A 1 192 ? -5.309 -16.749 9.381 1.00 81.06 192 GLY A CA 1
ATOM 1530 C C . GLY A 1 192 ? -5.724 -15.275 9.457 1.00 81.06 192 GLY A C 1
ATOM 1531 O O . GLY A 1 192 ? -6.625 -14.874 8.719 1.00 81.06 192 GLY A O 1
ATOM 1532 N N . ASP A 1 193 ? -5.042 -14.459 10.257 1.00 85.81 193 ASP A N 1
ATOM 1533 C CA . ASP A 1 193 ? -5.292 -13.023 10.436 1.00 85.81 193 ASP A CA 1
ATOM 1534 C C . ASP A 1 193 ? -4.345 -12.116 9.632 1.00 85.81 193 ASP A C 1
ATOM 1536 O O . ASP A 1 193 ? -4.319 -10.904 9.839 1.00 85.81 193 ASP A O 1
ATOM 1540 N N . TYR A 1 194 ? -3.548 -12.693 8.730 1.00 89.88 194 TYR A N 1
ATOM 1541 C CA . TYR A 1 194 ? -2.528 -11.990 7.953 1.00 89.88 194 TYR A CA 1
ATOM 1542 C C . TYR A 1 194 ? -1.541 -11.179 8.815 1.00 89.88 194 TYR A C 1
ATOM 1544 O O . TYR A 1 194 ? -1.123 -10.086 8.417 1.00 89.88 194 TYR A O 1
ATOM 1552 N N . GLY A 1 195 ? -1.175 -11.702 9.991 1.00 91.62 195 GLY A N 1
ATOM 1553 C CA . GLY A 1 195 ? -0.135 -11.130 10.852 1.00 91.62 195 GLY A CA 1
ATOM 1554 C C . GLY A 1 195 ? -0.603 -10.000 11.768 1.00 91.62 195 GLY A C 1
ATOM 1555 O O . GLY A 1 195 ? 0.208 -9.395 12.472 1.00 91.62 195 GLY A O 1
ATOM 1556 N N . LEU A 1 196 ? -1.903 -9.688 11.774 1.00 94.94 196 LEU A N 1
ATOM 1557 C CA . LEU A 1 196 ? -2.446 -8.564 12.537 1.00 94.94 196 LEU A CA 1
ATOM 1558 C C . LEU A 1 196 ? -2.198 -8.697 14.043 1.00 94.94 196 LEU A C 1
ATOM 1560 O O . LEU A 1 196 ? -1.874 -7.692 14.677 1.00 94.94 196 LEU A O 1
ATOM 1564 N N . HIS A 1 197 ? -2.247 -9.906 14.609 1.00 93.69 197 HIS A N 1
ATOM 1565 C CA . HIS A 1 197 ? -1.989 -10.171 16.029 1.00 93.69 197 HIS A CA 1
ATOM 1566 C C . HIS A 1 197 ? -0.643 -9.621 16.522 1.00 93.69 197 HIS A C 1
ATOM 1568 O O . HIS A 1 197 ? -0.515 -9.298 17.703 1.00 93.69 197 HIS A O 1
ATOM 1574 N N . LYS A 1 198 ? 0.351 -9.465 15.638 1.00 93.81 198 LYS A N 1
ATOM 1575 C CA . LYS A 1 198 ? 1.672 -8.907 15.973 1.00 93.81 198 LYS A CA 1
ATOM 1576 C C . LYS A 1 198 ? 1.637 -7.390 16.162 1.00 93.81 198 LYS A C 1
ATOM 1578 O O . LYS A 1 198 ? 2.459 -6.843 16.890 1.00 93.81 198 LYS A O 1
ATOM 1583 N N . ILE A 1 199 ? 0.692 -6.705 15.514 1.00 95.50 199 ILE A N 1
ATOM 1584 C CA . ILE A 1 199 ? 0.699 -5.244 15.332 1.00 95.50 199 ILE A CA 1
ATOM 1585 C C . ILE A 1 199 ? -0.576 -4.538 15.821 1.00 95.50 199 ILE A C 1
ATOM 1587 O O . ILE A 1 199 ? -0.661 -3.311 15.752 1.00 95.50 199 ILE A O 1
ATOM 1591 N N . THR A 1 200 ? -1.558 -5.269 16.358 1.00 96.38 200 THR A N 1
ATOM 1592 C CA . THR A 1 200 ? -2.781 -4.697 16.953 1.00 96.38 200 THR A CA 1
ATOM 1593 C C . THR A 1 200 ? -3.097 -5.286 18.322 1.00 96.38 200 THR A C 1
ATOM 1595 O O . THR A 1 200 ? -2.831 -6.458 18.561 1.00 96.38 200 THR A O 1
ATOM 1598 N N . GLU A 1 201 ? -3.647 -4.470 19.216 1.00 95.56 201 GLU A N 1
ATOM 1599 C CA . GLU A 1 201 ? -4.273 -4.867 20.489 1.00 95.56 201 GLU A CA 1
ATOM 1600 C C . GLU A 1 201 ? -5.811 -4.831 20.404 1.00 95.56 201 GLU A C 1
ATOM 1602 O O . GLU A 1 201 ? -6.494 -5.212 21.354 1.00 95.56 201 GLU A O 1
ATOM 1607 N N . GLY A 1 202 ? -6.357 -4.332 19.290 1.00 92.38 202 GLY A N 1
ATOM 1608 C CA . GLY A 1 202 ? -7.790 -4.223 19.051 1.00 92.38 202 GLY A CA 1
ATOM 1609 C C . GLY A 1 202 ? -8.429 -5.555 18.661 1.00 92.38 202 GLY A C 1
ATOM 1610 O O . GLY A 1 202 ? -7.757 -6.528 18.318 1.00 92.38 202 GLY A O 1
ATOM 1611 N N . VAL A 1 203 ? -9.762 -5.587 18.691 1.00 94.75 203 VAL A N 1
ATOM 1612 C CA . VAL A 1 203 ? -10.539 -6.724 18.179 1.00 94.75 203 VAL A CA 1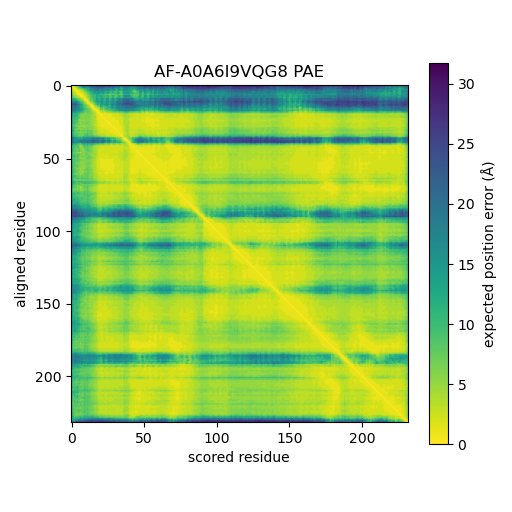
ATOM 1613 C C . VAL A 1 203 ? -10.347 -6.821 16.665 1.00 94.75 203 VAL A C 1
ATOM 1615 O O . VAL A 1 203 ? -10.480 -5.814 15.969 1.00 94.75 203 VAL A O 1
ATOM 1618 N N . VAL A 1 204 ? -10.056 -8.027 16.170 1.00 95.88 204 VAL A N 1
ATOM 1619 C CA . VAL A 1 204 ? -9.933 -8.328 14.738 1.00 95.88 204 VAL A CA 1
ATOM 1620 C C . VAL A 1 204 ? -11.070 -9.257 14.321 1.00 95.88 204 VAL A C 1
ATOM 1622 O O . VAL A 1 204 ? -11.138 -10.403 14.761 1.00 95.88 204 VAL A O 1
ATOM 1625 N N . GLU A 1 205 ? -11.946 -8.767 13.453 1.00 95.25 205 GLU A N 1
ATOM 1626 C CA . GLU A 1 205 ? -13.017 -9.529 12.812 1.00 95.25 205 GLU A CA 1
ATOM 1627 C C . GLU A 1 205 ? -12.580 -9.914 11.398 1.00 95.25 205 GLU A C 1
ATOM 1629 O O . GLU A 1 205 ? -12.128 -9.067 10.629 1.00 95.25 205 GLU A O 1
ATOM 1634 N N . ILE A 1 206 ? -12.685 -11.194 11.043 1.00 94.56 206 ILE A N 1
ATOM 1635 C CA . ILE A 1 206 ? -12.208 -11.714 9.757 1.00 94.56 206 ILE A CA 1
ATOM 1636 C C . ILE A 1 206 ? -13.391 -12.273 8.975 1.00 94.56 206 ILE A C 1
ATOM 1638 O O . ILE A 1 206 ? -14.101 -13.151 9.463 1.00 94.56 206 ILE A O 1
ATOM 1642 N N . HIS A 1 207 ? -13.560 -11.820 7.734 1.00 94.50 207 HIS A N 1
ATOM 1643 C CA . HIS A 1 207 ? -14.617 -12.287 6.842 1.00 94.50 207 HIS A CA 1
ATOM 1644 C C . HIS A 1 207 ? -14.056 -12.686 5.485 1.00 94.50 207 HIS A C 1
ATOM 1646 O O . HIS A 1 207 ? -13.266 -11.963 4.879 1.00 94.50 207 HIS A O 1
ATOM 1652 N N . TYR A 1 208 ? -14.518 -13.824 4.977 1.00 93.88 208 TYR A N 1
ATOM 1653 C CA . TYR A 1 208 ? -14.185 -14.289 3.637 1.00 93.88 208 TYR A CA 1
ATOM 1654 C C . TYR A 1 208 ? -15.223 -13.781 2.638 1.00 93.88 208 TYR A C 1
ATOM 1656 O O . TYR A 1 208 ? -16.428 -13.987 2.803 1.00 93.88 208 TYR A O 1
ATOM 1664 N N . ILE A 1 209 ? -14.743 -13.106 1.602 1.00 95.56 209 ILE A N 1
ATOM 1665 C CA . ILE A 1 209 ? -15.538 -12.495 0.546 1.00 95.56 209 ILE A CA 1
ATOM 1666 C C . ILE A 1 209 ? -15.259 -13.240 -0.754 1.00 95.56 209 ILE A C 1
ATOM 1668 O O . ILE A 1 209 ? -14.109 -13.399 -1.161 1.00 95.56 209 ILE A O 1
ATOM 1672 N N . GLU A 1 210 ? -16.322 -13.709 -1.402 1.00 95.12 210 GLU A N 1
ATOM 1673 C CA . GLU A 1 210 ? -16.209 -14.475 -2.637 1.00 95.12 210 GLU A CA 1
ATOM 1674 C C . GLU A 1 210 ? -15.575 -13.643 -3.758 1.00 95.12 210 GLU A C 1
ATOM 1676 O O . GLU A 1 210 ? -16.019 -12.525 -4.047 1.00 95.12 210 GLU A O 1
ATOM 1681 N N . GLY A 1 211 ? -14.543 -14.209 -4.387 1.00 94.31 211 GLY A N 1
ATOM 1682 C CA . GLY A 1 211 ? -13.847 -13.629 -5.529 1.00 94.31 211 GLY A CA 1
ATOM 1683 C C . GLY A 1 211 ? -12.327 -13.662 -5.388 1.00 94.31 211 GLY A C 1
ATOM 1684 O O . GLY A 1 211 ? -11.772 -14.273 -4.475 1.00 94.31 211 GLY A O 1
ATOM 1685 N N . SER A 1 212 ? -11.654 -12.983 -6.313 1.00 93.88 212 SER A N 1
ATOM 1686 C CA . SER A 1 212 ? -10.218 -12.716 -6.275 1.00 93.88 212 SER A CA 1
ATOM 1687 C C . SER A 1 212 ? -9.920 -11.339 -5.688 1.00 93.88 212 SER A C 1
ATOM 1689 O O . SER A 1 212 ? -10.829 -10.527 -5.501 1.00 93.88 212 SER A O 1
ATOM 1691 N N . HIS A 1 213 ? -8.633 -11.050 -5.481 1.00 91.88 213 HIS A N 1
ATOM 1692 C CA . HIS A 1 213 ? -8.148 -9.721 -5.106 1.00 91.88 213 HIS A CA 1
ATOM 1693 C C . HIS A 1 213 ? -8.781 -8.606 -5.956 1.00 91.88 213 HIS A C 1
ATOM 1695 O O . HIS A 1 213 ? -9.242 -7.600 -5.433 1.00 91.88 213 HIS A O 1
ATOM 1701 N N . LEU A 1 214 ? -8.889 -8.823 -7.273 1.00 91.25 214 LEU A N 1
ATOM 1702 C CA . LEU A 1 214 ? -9.419 -7.838 -8.219 1.00 91.25 214 LEU A CA 1
ATOM 1703 C C . LEU A 1 214 ? -10.948 -7.726 -8.198 1.00 91.25 214 LEU A C 1
ATOM 1705 O O . LEU A 1 214 ? -11.493 -6.659 -8.486 1.00 91.25 214 LEU A O 1
ATOM 1709 N N . THR A 1 215 ? -11.661 -8.816 -7.905 1.00 95.12 215 THR A N 1
ATOM 1710 C CA . THR A 1 215 ? -13.131 -8.830 -7.959 1.00 95.12 215 THR A CA 1
ATOM 1711 C C . THR A 1 215 ? -13.783 -8.577 -6.604 1.00 95.12 215 THR A C 1
ATOM 1713 O O . THR A 1 215 ? -14.970 -8.256 -6.583 1.00 95.12 215 THR A O 1
ATOM 1716 N N . ILE A 1 216 ? -13.036 -8.656 -5.494 1.00 95.88 216 ILE A N 1
ATOM 1717 C CA . ILE A 1 216 ? -13.558 -8.504 -4.126 1.00 95.88 216 ILE A CA 1
ATOM 1718 C C . ILE A 1 216 ? -14.328 -7.191 -3.936 1.00 95.88 216 ILE A C 1
ATOM 1720 O O . ILE A 1 216 ? -15.388 -7.178 -3.318 1.00 95.88 216 ILE A O 1
ATOM 1724 N N . LEU A 1 217 ? -13.854 -6.096 -4.540 1.00 95.00 217 LEU A N 1
ATOM 1725 C CA . LEU A 1 217 ? -14.467 -4.768 -4.429 1.00 9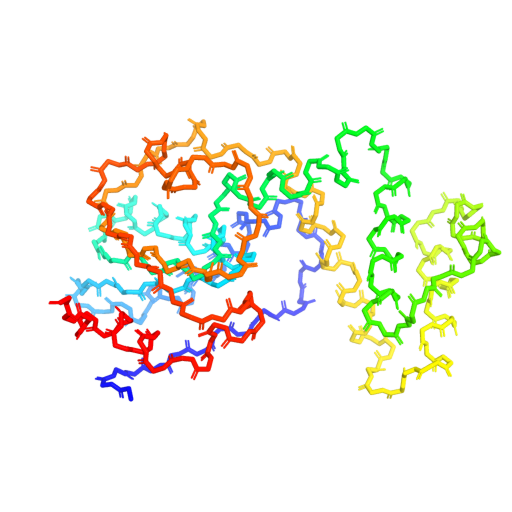5.00 217 LEU A CA 1
ATOM 1726 C C . LEU A 1 217 ? -15.867 -4.679 -5.051 1.00 95.00 217 LEU A C 1
ATOM 1728 O O . LEU A 1 217 ? -16.597 -3.731 -4.774 1.00 95.00 217 LEU A O 1
ATOM 1732 N N . ARG A 1 218 ? -16.242 -5.640 -5.903 1.00 95.12 218 ARG A N 1
ATOM 1733 C CA . ARG A 1 218 ? -17.571 -5.710 -6.526 1.00 95.12 218 ARG A CA 1
ATOM 1734 C C . ARG A 1 218 ? -18.589 -6.442 -5.651 1.00 95.12 218 ARG A C 1
ATOM 1736 O O . ARG A 1 218 ? -19.768 -6.444 -5.985 1.00 95.12 218 ARG A O 1
ATOM 1743 N N . ASN A 1 219 ? -18.147 -7.076 -4.566 1.00 95.50 219 ASN A N 1
ATOM 1744 C CA . ASN A 1 219 ? -19.014 -7.837 -3.681 1.00 95.50 219 ASN A CA 1
ATOM 1745 C C . ASN A 1 219 ? -19.784 -6.901 -2.734 1.00 95.50 219 ASN A C 1
ATOM 1747 O O . ASN A 1 219 ? -19.193 -6.050 -2.070 1.00 95.50 219 ASN A O 1
ATOM 1751 N N . GLU A 1 220 ? -21.100 -7.085 -2.631 1.00 93.56 220 GLU A N 1
ATOM 1752 C CA . GLU A 1 220 ? -21.998 -6.269 -1.797 1.00 93.56 220 GLU A CA 1
ATOM 1753 C C . GLU A 1 220 ? -21.691 -6.328 -0.292 1.00 93.56 220 GLU A C 1
ATOM 1755 O O . GLU A 1 220 ? -22.024 -5.407 0.455 1.00 93.56 220 GLU A O 1
ATOM 1760 N N . LYS A 1 221 ? -20.976 -7.362 0.161 1.00 94.25 221 LYS A N 1
ATOM 1761 C CA . LYS A 1 221 ? -20.517 -7.473 1.551 1.00 94.25 221 LYS A CA 1
ATOM 1762 C C . LYS A 1 221 ? -19.463 -6.421 1.909 1.00 94.25 221 LYS A C 1
ATOM 1764 O O . LYS A 1 221 ? -19.348 -6.052 3.074 1.00 94.25 221 LYS A O 1
ATOM 1769 N N . VAL A 1 222 ? -18.711 -5.902 0.933 1.00 94.75 222 VAL A N 1
ATOM 1770 C CA . VAL A 1 222 ? -17.694 -4.862 1.169 1.00 94.75 222 VAL A CA 1
ATOM 1771 C C . VAL A 1 222 ? -18.316 -3.561 1.693 1.00 94.75 222 VAL A C 1
ATOM 1773 O O . VAL A 1 222 ? -17.908 -3.114 2.767 1.00 94.75 222 VAL A O 1
ATOM 1776 N N . PRO A 1 223 ? -19.300 -2.932 1.019 1.00 93.81 223 PRO A N 1
ATOM 1777 C CA . PRO A 1 223 ? -19.940 -1.736 1.562 1.00 93.81 223 PRO A CA 1
ATOM 1778 C C . PRO A 1 223 ? -20.666 -1.994 2.891 1.00 93.81 223 PRO A C 1
ATOM 1780 O O . PRO A 1 223 ? -20.613 -1.122 3.758 1.00 93.81 223 PRO A O 1
ATOM 1783 N N . ALA A 1 224 ? -21.258 -3.177 3.101 1.00 93.19 224 ALA A N 1
ATOM 1784 C CA . ALA A 1 224 ? -21.853 -3.543 4.392 1.00 93.19 224 ALA A CA 1
ATOM 1785 C C . ALA A 1 224 ? -20.806 -3.544 5.525 1.00 93.19 224 ALA A C 1
ATOM 1787 O O . ALA A 1 224 ? -21.017 -2.934 6.572 1.00 93.19 224 ALA A O 1
ATOM 1788 N N . ALA A 1 225 ? -19.626 -4.130 5.297 1.00 93.44 225 ALA A N 1
ATOM 1789 C CA . ALA A 1 225 ? -18.514 -4.111 6.254 1.00 93.44 225 ALA A CA 1
ATOM 1790 C C . ALA A 1 225 ? -18.022 -2.690 6.564 1.00 93.44 225 ALA A C 1
ATOM 1792 O O . ALA A 1 225 ? -17.780 -2.332 7.720 1.00 93.44 225 ALA A O 1
ATOM 1793 N N . ILE A 1 226 ? -17.909 -1.845 5.536 1.00 92.75 226 ILE A N 1
ATOM 1794 C CA . ILE A 1 226 ? -17.513 -0.441 5.701 1.00 92.75 226 ILE A CA 1
ATOM 1795 C C . ILE A 1 226 ? -18.517 0.290 6.600 1.00 92.75 226 ILE A C 1
ATOM 1797 O O . ILE A 1 226 ? -18.106 0.972 7.542 1.00 92.75 226 ILE A O 1
ATOM 1801 N N . ASN A 1 227 ? -19.817 0.083 6.389 1.00 90.94 227 ASN A N 1
ATOM 1802 C CA . ASN A 1 227 ? -20.866 0.691 7.209 1.00 90.94 227 ASN A CA 1
ATOM 1803 C C . ASN A 1 227 ? -21.005 0.067 8.612 1.00 90.94 227 ASN A C 1
ATOM 1805 O O . ASN A 1 227 ? -21.675 0.651 9.457 1.00 90.94 227 ASN A O 1
ATOM 1809 N N . GLY A 1 228 ? -20.363 -1.074 8.891 1.00 87.12 228 GLY A N 1
ATOM 1810 C CA . GLY A 1 228 ? -20.565 -1.819 10.143 1.00 87.12 228 GLY A CA 1
ATOM 1811 C C . GLY A 1 228 ? -21.889 -2.594 10.182 1.00 87.12 228 GLY A C 1
ATOM 1812 O O . GLY A 1 228 ? -22.388 -2.912 11.253 1.00 87.12 228 GLY A O 1
ATOM 1813 N N . GLU A 1 229 ? -22.458 -2.877 9.011 1.00 87.81 229 GLU A N 1
ATOM 1814 C CA . GLU A 1 229 ? -23.735 -3.573 8.792 1.00 87.81 229 GLU A CA 1
ATOM 1815 C C . GLU A 1 229 ? -23.516 -5.036 8.368 1.00 87.81 229 GLU A C 1
ATOM 1817 O O . GLU A 1 229 ? -24.444 -5.716 7.936 1.00 87.81 229 GLU A O 1
ATOM 1822 N N . LEU A 1 230 ? -22.272 -5.525 8.417 1.00 80.62 230 LEU A N 1
ATOM 1823 C CA . LEU A 1 230 ? -21.966 -6.896 8.032 1.00 80.62 230 LEU A CA 1
ATOM 1824 C C . LEU A 1 230 ? -22.453 -7.850 9.127 1.00 80.62 230 LEU A C 1
ATOM 1826 O O . LEU A 1 230 ? -21.746 -8.150 10.084 1.00 80.62 230 LEU A O 1
ATOM 1830 N N . HIS A 1 231 ? -23.695 -8.296 8.982 1.00 64.31 231 HIS A N 1
ATOM 1831 C CA . HIS A 1 231 ? -24.287 -9.326 9.820 1.00 64.31 231 HIS A CA 1
ATOM 1832 C C . HIS A 1 231 ? -23.831 -10.704 9.321 1.00 64.31 231 HIS A C 1
ATOM 1834 O O . HIS A 1 231 ? -23.907 -10.987 8.122 1.00 64.31 231 HIS A O 1
ATOM 1840 N N . ILE A 1 232 ? -23.301 -11.514 10.240 1.00 50.59 232 ILE A N 1
ATOM 1841 C CA . ILE A 1 232 ? -22.896 -12.909 10.009 1.00 50.59 232 ILE A CA 1
ATOM 1842 C C . ILE A 1 232 ? -24.125 -13.806 10.127 1.00 50.59 232 ILE A C 1
ATOM 1844 O O . ILE A 1 232 ? -24.876 -13.620 11.112 1.00 50.59 232 ILE A O 1
#

pLDDT: mean 86.04, std 11.9, range [47.44, 97.5]

Mean predicted aligned error: 6.54 Å